Protein 4D40 (pdb70)

Structure (mmCIF, N/CA/C/O backbone):
data_4D40
#
_entry.id   4D40
#
_cell.length_a   48.910
_cell.length_b   96.460
_cell.length_c   110.330
_cell.angle_alpha   90.00
_cell.angle_beta   90.00
_cell.angle_gamma   90.00
#
_symmetry.space_group_name_H-M   'I 2 2 2'
#
loop_
_entity.id
_entity.type
_entity.pdbx_description
1 polymer 'PILD PROCESSED PROTEIN'
2 non-polymer 'SULFATE ION'
3 non-polymer 'SODIUM ION'
4 water water
#
loop_
_atom_site.group_PDB
_atom_site.id
_atom_site.type_symbol
_atom_site.label_atom_id
_atom_site.label_alt_id
_atom_site.label_comp_id
_atom_site.label_asym_id
_atom_site.label_entity_id
_atom_site.label_seq_id
_atom_site.pdbx_PDB_ins_code
_atom_site.Cartn_x
_atom_site.Cartn_y
_atom_site.Cartn_z
_atom_site.occupancy
_atom_site.B_iso_or_equiv
_atom_site.auth_seq_id
_atom_site.auth_comp_id
_atom_site.auth_asym_id
_atom_site.auth_atom_id
_atom_site.pdbx_PDB_model_num
ATOM 1 N N . GLY A 1 1 ? 1.447 -4.763 116.118 1.00 49.02 1 GLY A N 1
ATOM 2 C CA . GLY A 1 1 ? 2.541 -5.413 115.341 1.00 49.15 1 GLY A CA 1
ATOM 3 C C . GLY A 1 1 ? 3.882 -4.934 115.854 1.00 42.80 1 GLY A C 1
ATOM 4 O O . GLY A 1 1 ? 3.945 -4.253 116.878 1.00 38.97 1 GLY A O 1
ATOM 10 N N . LYS A 1 2 ? 4.956 -5.276 115.151 1.00 38.38 2 LYS A N 1
ATOM 11 C CA . LYS A 1 2 ? 6.291 -4.958 115.644 1.00 36.73 2 LYS A CA 1
ATOM 12 C C . LYS A 1 2 ? 6.526 -3.449 115.732 1.00 32.61 2 LYS A C 1
ATOM 13 O O . LYS A 1 2 ? 7.232 -2.986 116.624 1.00 28.29 2 LYS A O 1
ATOM 32 N N . GLN A 1 3 ? 5.921 -2.681 114.833 1.00 34.15 3 GLN A N 1
ATOM 33 C CA . GLN A 1 3 ? 6.059 -1.223 114.891 1.00 32.86 3 GLN A CA 1
ATOM 34 C C . GLN A 1 3 ? 5.398 -0.667 116.158 1.00 30.97 3 GLN A C 1
ATOM 35 O O . GLN A 1 3 ? 5.967 0.183 116.861 1.00 27.53 3 GLN A O 1
ATOM 49 N N . GLY A 1 4 ? 4.199 -1.154 116.457 1.00 31.16 4 GLY A N 1
ATOM 50 C CA . GLY A 1 4 ? 3.498 -0.745 117.661 1.00 38.47 4 GLY A CA 1
ATOM 51 C C . GLY A 1 4 ? 4.287 -1.060 118.919 1.00 33.69 4 GLY A C 1
ATOM 52 O O . GLY A 1 4 ? 4.323 -0.268 119.865 1.00 28.75 4 GLY A O 1
ATOM 56 N N . ARG A 1 5 ? 4.933 -2.222 118.930 1.00 25.93 5 ARG A N 1
ATOM 57 C CA . ARG A 1 5 ? 5.706 -2.641 120.088 1.00 26.74 5 ARG A CA 1
ATOM 58 C C . ARG A 1 5 ? 6.981 -1.813 120.253 1.00 23.76 5 ARG A C 1
ATOM 59 O O . ARG A 1 5 ? 7.437 -1.594 121.374 1.00 24.88 5 ARG A O 1
ATOM 80 N N . ARG A 1 6 ? 7.553 -1.365 119.138 1.00 24.61 6 ARG A N 1
ATOM 81 C CA . ARG A 1 6 ? 8.684 -0.442 119.178 1.00 22.00 6 ARG A CA 1
ATOM 82 C C . ARG A 1 6 ? 8.248 0.856 119.848 1.00 26.85 6 ARG A C 1
ATOM 83 O O . ARG A 1 6 ? 8.955 1.405 120.693 1.00 23.98 6 ARG A O 1
ATOM 104 N N . PHE A 1 7 ? 7.069 1.340 119.476 1.00 28.54 7 PHE A N 1
ATOM 105 C CA . PHE A 1 7 ? 6.587 2.607 120.009 1.00 26.82 7 PHE A CA 1
ATOM 106 C C . PHE A 1 7 ? 6.199 2.450 121.481 1.00 27.16 7 PHE A C 1
ATOM 107 O O . PHE A 1 7 ? 6.396 3.373 122.279 1.00 27.87 7 PHE A O 1
ATOM 124 N N . ASP A 1 8 ? 5.664 1.284 121.841 1.00 27.49 8 ASP A N 1
ATOM 125 C CA . ASP A 1 8 ? 5.404 0.958 123.245 1.00 27.72 8 ASP A CA 1
ATOM 126 C C . ASP A 1 8 ? 6.684 1.038 124.069 1.00 25.61 8 ASP A C 1
ATOM 127 O O . ASP A 1 8 ? 6.697 1.578 125.174 1.00 26.76 8 ASP A O 1
ATOM 136 N N . ALA A 1 9 ? 7.758 0.471 123.533 1.00 23.69 9 ALA A N 1
ATOM 137 C CA . ALA A 1 9 ? 9.050 0.500 124.209 1.00 21.39 9 ALA A CA 1
ATOM 138 C C . ALA A 1 9 ? 9.550 1.931 124.358 1.00 22.70 9 ALA A C 1
ATOM 139 O O . ALA A 1 9 ? 10.076 2.311 125.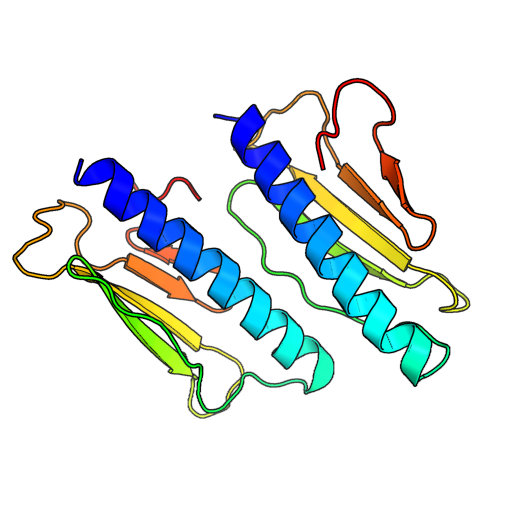407 1.00 20.87 9 ALA A O 1
ATOM 146 N N . GLN A 1 10 ? 9.373 2.725 123.308 1.00 20.94 10 GLN A N 1
ATOM 147 C CA . GLN A 1 10 ? 9.761 4.129 123.343 1.00 21.98 10 GLN A CA 1
ATOM 148 C C . GLN A 1 10 ? 9.008 4.866 124.442 1.00 24.78 10 GLN A C 1
ATOM 149 O O . GLN A 1 10 ? 9.597 5.644 125.192 1.00 24.65 10 GLN A O 1
ATOM 163 N N . GLN A 1 11 ? 7.710 4.608 124.543 1.00 23.69 11 GLN A N 1
ATOM 164 C CA . GLN A 1 11 ? 6.886 5.268 125.548 1.00 25.15 11 GLN A CA 1
ATOM 165 C C . GLN A 1 11 ? 7.365 4.926 126.948 1.00 25.06 11 GLN A C 1
ATOM 166 O O . GLN A 1 11 ? 7.317 5.760 127.845 1.00 25.26 11 GLN A O 1
ATOM 180 N N . TYR A 1 12 ? 7.854 3.702 127.122 1.00 23.60 12 TYR A N 1
ATOM 181 C CA . TYR A 1 12 ? 8.298 3.246 128.431 1.00 22.82 12 TYR A CA 1
ATOM 182 C C . TYR A 1 12 ? 9.644 3.856 128.778 1.00 20.09 12 TYR A C 1
ATOM 183 O O . TYR A 1 12 ? 9.899 4.168 129.940 1.00 23.57 12 TYR A O 1
ATOM 201 N N . LEU A 1 13 ? 10.506 4.013 127.777 1.00 20.57 13 LEU A N 1
ATOM 202 C CA . LEU A 1 13 ? 11.781 4.701 127.983 1.00 18.46 13 LEU A CA 1
ATOM 203 C C . LEU A 1 13 ? 11.513 6.131 128.424 1.00 20.26 13 LEU A C 1
ATOM 204 O O . LEU A 1 13 ? 12.217 6.659 129.285 1.00 20.66 13 LEU A O 1
ATOM 220 N N . VAL A 1 14 ? 10.484 6.743 127.844 1.00 19.54 14 VAL A N 1
ATOM 221 C CA . VAL A 1 14 ? 10.172 8.141 128.140 1.00 19.47 14 VAL A CA 1
ATOM 222 C C . VAL A 1 14 ? 9.670 8.297 129.573 1.00 25.02 14 VAL A C 1
ATOM 223 O O . VAL A 1 14 ? 10.160 9.155 130.304 1.00 21.54 14 VAL A O 1
ATOM 236 N N . THR A 1 15 ? 8.719 7.471 129.998 1.00 24.14 15 THR A N 1
ATOM 237 C CA . THR A 1 15 ? 8.207 7.615 131.359 1.00 23.91 15 THR A CA 1
ATOM 238 C C . THR A 1 15 ? 9.315 7.246 132.351 1.00 23.49 15 THR A C 1
ATOM 239 O O . THR A 1 15 ? 9.374 7.784 133.458 1.00 22.41 15 THR A O 1
ATOM 250 N N . SER A 1 16 ? 10.218 6.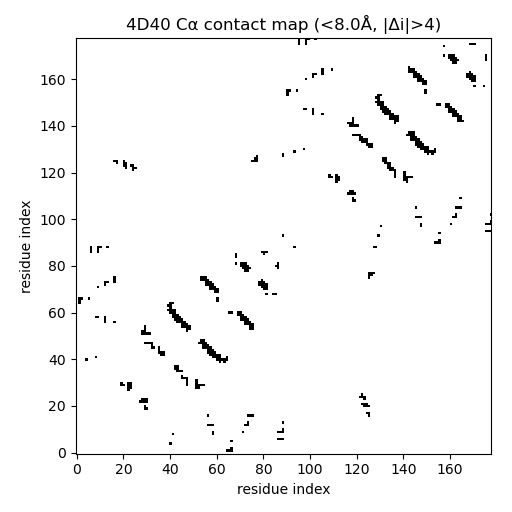362 131.939 1.00 20.30 16 SER A N 1
ATOM 251 C CA . SER A 1 16 ? 11.368 6.029 132.775 1.00 17.53 16 SER A CA 1
ATOM 252 C C . SER A 1 16 ? 12.308 7.220 132.926 1.00 18.14 16 SER A C 1
ATOM 253 O O . SER A 1 16 ? 12.795 7.490 134.025 1.00 18.07 16 SER A O 1
ATOM 261 N N . ALA A 1 17 ? 12.548 7.933 131.831 1.00 19.14 17 ALA A N 1
ATOM 262 C CA . ALA A 1 17 ? 13.405 9.116 131.868 1.00 16.22 17 ALA A CA 1
ATOM 263 C C . ALA A 1 17 ? 12.775 10.200 132.737 1.00 19.30 17 ALA A C 1
ATOM 264 O O . ALA A 1 17 ? 13.482 10.959 133.409 1.00 18.13 17 ALA A O 1
ATOM 271 N N . GLN A 1 18 ? 11.448 10.274 132.714 1.00 19.85 18 GLN A N 1
ATOM 272 C CA . GLN A 1 18 ? 10.728 11.287 133.489 1.00 19.20 18 GLN A CA 1
ATOM 273 C C . GLN A 1 18 ? 10.861 11.012 134.986 1.00 22.08 18 GLN A C 1
ATOM 274 O O . GLN A 1 18 ? 10.990 11.931 135.801 1.00 22.00 18 GLN A O 1
ATOM 288 N N . ALA A 1 19 ? 10.849 9.738 135.348 1.00 20.12 19 ALA A N 1
ATOM 289 C CA . ALA A 1 19 ? 11.045 9.358 136.738 1.00 21.65 19 ALA A CA 1
ATOM 290 C C . ALA A 1 19 ? 12.476 9.674 137.185 1.00 18.94 19 ALA A C 1
ATOM 291 O O . ALA A 1 19 ? 12.697 10.112 138.316 1.00 22.44 19 ALA A O 1
ATOM 298 N N . LEU A 1 20 ? 13.440 9.452 136.298 1.00 19.28 20 LEU A N 1
ATOM 299 C CA . LEU A 1 20 ? 14.834 9.752 136.604 1.00 19.74 20 LEU A CA 1
ATOM 300 C C . LEU A 1 20 ? 15.034 11.246 136.854 1.00 20.86 20 LEU A C 1
ATOM 301 O O . LEU A 1 20 ? 15.814 11.614 137.727 1.00 22.80 20 LEU A O 1
ATOM 317 N N . GLU A 1 21 ? 14.325 12.099 136.114 1.00 19.36 21 GLU A N 1
ATOM 318 C CA . GLU A 1 21 ? 14.445 13.548 136.316 1.00 19.37 21 GLU A CA 1
ATOM 319 C C . GLU A 1 21 ? 13.856 13.982 137.658 1.00 22.32 21 GLU A C 1
ATOM 320 O O . GLU A 1 21 ? 14.305 14.961 138.246 1.00 24.09 21 GLU A O 1
ATOM 332 N N . ARG A 1 22 ? 12.843 13.265 138.140 1.00 23.04 22 ARG A N 1
ATOM 333 C CA . ARG A 1 22 ? 12.264 13.585 139.437 1.00 25.25 22 ARG A CA 1
ATOM 334 C C . ARG A 1 22 ? 13.269 13.259 140.532 1.00 22.05 22 ARG A C 1
ATOM 335 O O . ARG A 1 22 ? 13.413 14.004 141.502 1.00 28.96 22 ARG A O 1
ATOM 356 N N . HIS A 1 23 ? 13.980 12.150 140.361 1.00 22.33 23 HIS A N 1
ATOM 357 C CA . HIS A 1 23 ? 15.033 11.792 141.299 1.00 22.26 23 HIS A CA 1
ATOM 358 C C . HIS A 1 23 ? 16.149 12.827 141.247 1.00 22.06 23 HIS A C 1
ATOM 359 O O . HIS A 1 23 ? 16.631 13.282 142.282 1.00 25.03 23 HIS A O 1
ATOM 373 N N . TYR A 1 24 ? 16.537 13.199 140.029 1.00 22.96 24 TYR A N 1
ATOM 374 C CA . TYR A 1 24 ? 17.592 14.183 139.817 1.00 21.79 24 TYR A CA 1
ATOM 375 C C . TYR A 1 24 ? 17.228 15.515 140.467 1.00 23.78 24 TYR A C 1
ATOM 376 O O . TYR A 1 24 ? 18.081 16.184 141.061 1.00 24.45 24 TYR A O 1
ATOM 394 N N . SER A 1 25 ? 15.959 15.897 140.372 1.00 23.66 25 SER A N 1
ATOM 395 C CA . SER A 1 25 ? 15.523 17.189 140.888 1.00 24.75 25 SER A CA 1
ATOM 396 C C . SER A 1 25 ? 15.605 17.257 142.413 1.00 27.11 25 SER A C 1
ATOM 397 O O . SER A 1 25 ? 15.874 18.318 142.974 1.00 29.01 25 SER A O 1
ATOM 405 N N . ARG A 1 26 ? 15.373 16.130 143.081 1.00 31.96 26 ARG A N 1
ATOM 406 C CA . ARG A 1 26 ? 15.441 16.083 144.541 1.00 39.95 26 ARG A CA 1
ATOM 407 C C . ARG A 1 26 ? 16.879 15.967 145.046 1.00 31.82 26 ARG A C 1
ATOM 408 O O . ARG A 1 26 ? 17.225 16.525 146.088 1.00 38.95 26 ARG A O 1
ATOM 429 N N . ASN A 1 27 ? 17.712 15.249 144.299 1.00 27.72 27 ASN A N 1
ATOM 430 C CA . ASN A 1 27 ? 19.016 14.816 144.802 1.00 33.75 27 ASN A CA 1
ATOM 431 C C . ASN A 1 27 ? 20.216 15.479 144.135 1.00 29.66 27 ASN A C 1
ATOM 432 O O . ASN A 1 27 ? 21.307 15.501 144.705 1.00 31.36 27 ASN A O 1
ATOM 443 N N . GLY A 1 28 ? 20.021 16.005 142.931 1.00 25.63 28 GLY A N 1
ATOM 444 C CA . GLY A 1 28 ? 21.096 16.656 142.201 1.00 23.72 28 GLY A CA 1
ATOM 445 C C . GLY A 1 28 ? 21.947 15.695 141.400 1.00 30.01 28 GLY A C 1
ATOM 446 O O . GLY A 1 28 ? 22.920 16.108 140.767 1.00 24.24 28 GLY A O 1
ATOM 450 N N . LEU A 1 29 ? 21.559 14.421 141.431 1.00 23.01 29 LEU A N 1
ATOM 451 C CA . LEU A 1 29 ? 22.275 13.334 140.768 1.00 21.02 29 LEU A CA 1
ATOM 452 C C . LEU A 1 29 ? 21.278 12.281 140.304 1.00 26.69 29 LEU A C 1
ATOM 453 O O . LEU A 1 29 ? 20.181 12.188 140.843 1.00 26.35 29 LEU A O 1
ATOM 469 N N . TYR A 1 30 ? 21.656 11.480 139.316 1.00 23.45 30 TYR A N 1
ATOM 470 C CA . TYR A 1 30 ? 20.830 10.336 138.934 1.00 20.31 30 TYR A CA 1
ATOM 471 C C . TYR A 1 30 ? 21.102 9.178 139.887 1.00 23.06 30 TYR A C 1
ATOM 472 O O . TYR A 1 30 ? 22.159 9.126 140.511 1.00 23.83 30 TYR A O 1
ATOM 490 N N . PRO A 1 31 ? 20.140 8.246 140.013 1.00 20.39 31 PRO A N 1
ATOM 491 C CA . PRO A 1 31 ? 20.279 7.128 140.953 1.00 22.65 31 PRO A CA 1
ATOM 492 C C . PRO A 1 31 ? 21.229 6.036 140.483 1.00 20.13 31 PRO A C 1
ATOM 493 O O . PRO A 1 31 ? 21.502 5.921 139.291 1.00 25.92 31 PRO A O 1
ATOM 504 N N . ALA A 1 32 ? 21.697 5.230 141.428 1.00 22.48 32 ALA A N 1
ATOM 505 C CA . ALA A 1 32 ? 22.607 4.134 141.126 1.00 24.49 32 ALA A CA 1
ATOM 506 C C . ALA A 1 32 ? 21.931 3.064 140.274 1.00 29.70 32 ALA A C 1
ATOM 507 O O . ALA A 1 32 ? 22.596 2.367 139.505 1.00 28.72 32 ALA A O 1
ATOM 514 N N . SER A 1 33 ? 20.615 2.927 140.426 1.00 23.88 33 SER A N 1
ATOM 515 C CA . SER A 1 33 ? 19.850 1.913 139.699 1.00 24.28 33 SER A CA 1
ATOM 516 C C . SER A 1 33 ? 18.400 2.325 139.491 1.00 27.13 33 SER A C 1
ATOM 517 O O . SER A 1 33 ? 17.910 3.245 140.136 1.00 27.68 33 SER A O 1
ATOM 525 N N . GLN A 1 34 ? 17.721 1.624 138.588 1.00 21.68 34 GLN A N 1
ATOM 526 C CA . GLN A 1 34 ? 16.303 1.843 138.333 1.00 20.83 34 GLN A CA 1
ATOM 527 C C . GLN A 1 34 ? 15.692 0.500 137.969 1.00 28.10 34 GLN A C 1
ATOM 528 O O . GLN A 1 34 ? 16.229 -0.214 137.122 1.00 29.05 34 GLN A O 1
ATOM 542 N N . SER A 1 35 ? 14.588 0.150 138.621 1.00 29.37 35 SER A N 1
ATOM 543 C CA A SER A 1 35 ? 13.890 -1.092 138.323 0.52 30.34 35 SER A CA 1
ATOM 544 C CA B SER A 1 35 ? 13.888 -1.092 138.321 0.48 30.42 35 SER A CA 1
ATOM 545 C C . SER A 1 35 ? 13.073 -0.935 137.047 1.00 32.86 35 SER A C 1
ATOM 546 O O . SER A 1 35 ? 12.246 -0.027 136.933 1.00 33.96 35 SER A O 1
ATOM 561 N N . LEU A 1 36 ? 13.315 -1.819 136.086 1.00 24.77 36 LEU A N 1
ATOM 562 C CA . LEU A 1 36 ? 12.635 -1.763 134.802 1.00 21.48 36 LEU A CA 1
ATOM 563 C C . LEU A 1 36 ? 12.032 -3.119 134.500 1.00 25.85 36 LEU A C 1
ATOM 564 O O . LEU A 1 36 ? 12.590 -4.147 134.876 1.00 29.07 36 LEU A O 1
ATOM 580 N N . ALA A 1 37 ? 10.887 -3.109 133.827 1.00 28.24 37 ALA A N 1
ATOM 581 C CA . ALA A 1 37 ? 10.163 -4.340 133.514 1.00 32.11 37 ALA A CA 1
ATOM 582 C C . ALA A 1 37 ? 10.392 -4.758 132.073 1.00 30.85 37 ALA A C 1
ATOM 583 O O . ALA A 1 37 ? 10.060 -4.018 131.153 1.00 39.13 37 ALA A O 1
ATOM 590 N N . ASN A 1 38 ? 10.947 -5.951 131.878 1.00 32.81 38 ASN A N 1
ATOM 591 C CA . ASN A 1 38 ? 11.115 -6.498 130.536 1.00 28.35 38 ASN A CA 1
ATOM 592 C C . ASN A 1 38 ? 9.834 -7.120 129.994 1.00 34.14 38 ASN A C 1
ATOM 593 O O . ASN A 1 38 ? 8.909 -7.437 130.745 1.00 35.46 38 ASN A O 1
ATOM 604 N N . SER A 1 39 ? 9.800 -7.279 128.676 1.00 25.72 39 SER A N 1
ATOM 605 C CA . SER A 1 39 ? 8.697 -7.926 127.978 1.00 23.51 39 SER A CA 1
ATOM 606 C C . SER A 1 39 ? 9.264 -9.039 127.119 1.00 24.83 39 SER A C 1
ATOM 607 O O . SER A 1 39 ? 10.473 -9.176 127.008 1.00 25.97 39 SER A O 1
ATOM 615 N N . PRO A 1 40 ? 8.395 -9.829 126.488 1.00 26.42 40 PRO A N 1
ATOM 616 C CA . PRO A 1 40 ? 8.905 -10.838 125.555 1.00 29.30 40 PRO A CA 1
ATOM 617 C C . PRO A 1 40 ? 9.627 -10.235 124.348 1.00 29.39 40 PRO A C 1
ATOM 618 O O . PRO A 1 40 ? 10.317 -10.967 123.632 1.00 28.89 40 PRO A O 1
ATOM 629 N N . TYR A 1 41 ? 9.481 -8.926 124.151 1.00 27.50 41 TYR A N 1
ATOM 630 C CA . TYR A 1 41 ? 9.951 -8.260 122.939 1.00 31.59 41 TYR A CA 1
ATOM 631 C C . TYR A 1 41 ? 11.138 -7.328 123.151 1.00 22.93 41 TYR A C 1
ATOM 632 O O . TYR A 1 41 ? 11.924 -7.118 122.223 1.00 23.52 41 TYR A O 1
ATOM 650 N N . TYR A 1 42 ? 11.270 -6.780 124.354 1.00 23.15 42 TYR A N 1
ATOM 651 C CA . TYR A 1 42 ? 12.382 -5.891 124.670 1.00 21.35 42 TYR A CA 1
ATOM 652 C C . TYR A 1 42 ? 12.934 -6.135 126.063 1.00 21.50 42 TYR A C 1
ATOM 653 O O . TYR A 1 42 ? 12.191 -6.435 127.002 1.00 22.52 42 TYR A O 1
ATOM 671 N N . SER A 1 43 ? 14.248 -5.981 126.176 1.00 20.83 43 SER A N 1
ATOM 672 C CA . SER A 1 43 ? 14.940 -5.993 127.452 1.00 20.93 43 SER A CA 1
ATOM 673 C C . SER A 1 43 ? 15.413 -4.581 127.730 1.00 19.15 43 SER A C 1
ATOM 674 O O . SER A 1 43 ? 16.108 -3.991 126.907 1.00 22.71 43 SER A O 1
ATOM 682 N N . PHE A 1 44 ? 15.022 -4.041 128.881 1.00 22.15 44 PHE A N 1
ATOM 683 C CA . PHE A 1 44 ? 15.333 -2.650 129.218 1.00 17.57 44 PHE A CA 1
ATOM 684 C C . PHE A 1 44 ? 16.470 -2.552 130.229 1.00 21.19 44 PHE A C 1
ATOM 685 O O . PHE A 1 44 ? 16.566 -3.370 131.148 1.00 24.05 44 PHE A O 1
ATOM 702 N N . SER A 1 45 ? 17.329 -1.550 130.056 1.00 21.05 45 SER A N 1
ATOM 703 C CA . SER A 1 45 ? 18.436 -1.334 130.972 1.00 20.48 45 SER A CA 1
ATOM 704 C C . SER A 1 45 ? 18.627 0.148 131.261 1.00 22.45 45 SER A C 1
ATOM 705 O O . SER A 1 45 ? 18.308 0.996 130.432 1.00 19.15 45 SER A O 1
ATOM 713 N N . TYR A 1 46 ? 19.132 0.425 132.458 1.00 19.55 46 TYR A N 1
ATOM 714 C CA . TYR A 1 46 ? 19.502 1.765 132.897 1.00 18.77 46 TYR A CA 1
ATOM 715 C C . TYR A 1 46 ? 20.969 1.756 133.289 1.00 21.04 46 TYR A C 1
ATOM 716 O O . TYR A 1 46 ? 21.377 0.957 134.140 1.00 21.54 46 TYR A O 1
ATOM 734 N N . THR A 1 47 ? 21.752 2.630 132.662 1.00 18.72 47 THR A N 1
ATOM 735 C CA . THR A 1 47 ? 23.186 2.748 132.933 1.00 19.28 47 THR A CA 1
ATOM 736 C C . THR A 1 47 ? 23.540 4.189 133.270 1.00 24.29 47 THR A C 1
ATOM 737 O O . THR A 1 47 ? 23.651 5.026 132.372 1.00 20.36 47 THR A O 1
ATOM 748 N N . PRO A 1 48 ? 23.713 4.485 134.566 1.00 20.85 48 PRO A N 1
ATOM 749 C CA . PRO A 1 48 ? 24.182 5.824 134.921 1.00 20.14 48 PRO A CA 1
ATOM 750 C C . PRO A 1 48 ? 25.650 5.995 134.589 1.00 23.63 48 PRO A C 1
ATOM 751 O O . PRO A 1 48 ? 26.386 5.014 134.480 1.00 25.55 48 PRO A O 1
ATOM 762 N N . THR A 1 49 ? 26.077 7.236 134.420 1.00 23.19 49 THR A N 1
ATOM 763 C CA . THR A 1 49 ? 27.491 7.510 134.295 1.00 24.27 49 THR A CA 1
ATOM 764 C C . THR A 1 49 ? 28.139 7.354 135.660 1.00 25.47 49 THR A C 1
ATOM 765 O O . THR A 1 49 ? 27.460 7.376 136.685 1.00 25.01 49 THR A O 1
ATOM 776 N N . ALA A 1 50 ? 29.456 7.188 135.668 1.00 28.34 50 ALA A N 1
ATOM 777 C CA . ALA A 1 50 ? 30.187 7.025 136.911 1.00 31.86 50 ALA A CA 1
ATOM 778 C C . ALA A 1 50 ? 29.965 8.208 137.860 1.00 40.57 50 ALA A C 1
ATOM 779 O O . ALA A 1 50 ? 29.863 8.014 139.074 1.00 36.46 50 ALA A O 1
ATOM 786 N N . ASP A 1 51 ? 29.867 9.422 137.319 1.00 34.53 51 ASP A N 1
ATOM 787 C CA . ASP A 1 51 ? 29.680 10.597 138.170 1.00 32.82 51 ASP A CA 1
ATOM 788 C C . ASP A 1 51 ? 28.200 10.917 138.414 1.00 29.35 51 ASP A C 1
ATOM 789 O O . ASP A 1 51 ? 27.882 11.889 139.110 1.00 29.41 51 ASP A O 1
ATOM 798 N N . LYS A 1 52 ? 27.316 10.093 137.848 1.00 26.64 52 LYS A N 1
ATOM 799 C CA . LYS A 1 52 ? 25.875 10.161 138.097 1.00 26.05 52 LYS A CA 1
ATOM 800 C C . LYS A 1 52 ? 25.228 11.448 137.569 1.00 25.55 52 LYS A C 1
ATOM 801 O O . LYS A 1 52 ? 24.098 11.768 137.939 1.00 25.73 52 LYS A O 1
ATOM 820 N N . PHE A 1 53 ? 25.928 12.174 136.698 1.00 24.70 53 PHE A N 1
ATOM 821 C CA . PHE A 1 53 ? 25.346 13.352 136.050 1.00 24.81 53 PHE A CA 1
ATOM 822 C C . PHE A 1 53 ? 24.723 13.038 134.687 1.00 23.38 53 PHE A C 1
ATOM 823 O O . PHE A 1 53 ? 24.094 13.911 134.075 1.00 23.79 53 PHE A O 1
ATOM 840 N N . GLY A 1 54 ? 24.891 11.802 134.222 1.00 23.67 54 GLY A N 1
ATOM 841 C CA . GLY A 1 54 ? 24.284 11.348 132.982 1.00 23.17 54 GLY A CA 1
ATOM 842 C C . GLY A 1 54 ? 23.731 9.941 133.099 1.00 22.41 54 GLY A C 1
ATOM 843 O O . GLY A 1 54 ? 23.933 9.277 134.115 1.00 23.63 54 GLY A O 1
ATOM 847 N N . PHE A 1 55 ? 23.028 9.488 132.064 1.00 20.07 55 PHE A N 1
ATOM 848 C CA . PHE A 1 55 ? 22.589 8.097 131.985 1.00 19.38 55 PHE A CA 1
ATOM 849 C C . PHE A 1 55 ? 22.259 7.689 130.560 1.00 24.33 55 PHE A C 1
ATOM 850 O O . PHE A 1 55 ? 22.102 8.528 129.675 1.00 20.03 55 PHE A O 1
ATOM 867 N N . SER A 1 56 ? 22.128 6.382 130.366 1.00 19.45 56 SER A N 1
ATOM 868 C CA . SER A 1 56 ? 21.599 5.826 129.134 1.00 20.97 56 SER A CA 1
ATOM 869 C C . SER A 1 56 ? 20.535 4.796 129.466 1.00 20.79 56 SER A C 1
ATOM 870 O O . SER A 1 56 ? 20.794 3.849 130.213 1.00 21.57 56 SER A O 1
ATOM 878 N N . LEU A 1 57 ? 19.344 5.000 128.913 1.00 16.45 57 LEU A N 1
ATOM 879 C CA . LEU A 1 57 ? 18.276 4.005 128.959 1.00 17.67 57 LEU A CA 1
ATOM 880 C C . LEU A 1 57 ? 18.260 3.287 127.625 1.00 18.92 57 LEU A C 1
ATOM 881 O O . LEU A 1 57 ? 18.313 3.939 126.579 1.00 18.74 57 LEU A O 1
ATOM 897 N N . LYS A 1 58 ? 18.195 1.955 127.638 1.00 18.07 58 LYS A N 1
ATOM 898 C CA . LYS A 1 58 ? 18.135 1.219 126.384 1.00 16.36 58 LYS A CA 1
ATOM 899 C C . LYS A 1 58 ? 17.014 0.206 126.379 1.00 21.33 58 LYS A C 1
ATOM 900 O O . LYS A 1 58 ? 16.648 -0.347 127.417 1.00 21.59 58 LYS A O 1
ATOM 919 N N . ALA A 1 59 ? 16.493 -0.023 125.180 1.00 21.44 59 ALA A N 1
ATOM 920 C CA . ALA A 1 59 ? 15.539 -1.089 124.915 1.00 18.19 59 ALA A CA 1
ATOM 921 C C . ALA A 1 59 ? 16.107 -1.967 123.815 1.00 16.96 59 ALA A C 1
ATOM 922 O O . ALA A 1 59 ? 16.197 -1.548 122.660 1.00 20.45 59 ALA A O 1
ATOM 929 N N . VAL A 1 60 ? 16.501 -3.181 124.186 1.00 18.98 60 VAL A N 1
ATOM 930 C CA . VAL A 1 60 ? 17.132 -4.112 123.257 1.00 19.31 60 VAL A CA 1
ATOM 931 C C . VAL A 1 60 ? 16.120 -5.139 122.795 1.00 20.02 60 VAL A C 1
ATOM 932 O O . VAL A 1 60 ? 15.626 -5.913 123.611 1.00 23.73 60 VAL A O 1
ATOM 945 N N . PRO A 1 61 ? 15.818 -5.164 121.489 1.00 21.43 61 PRO A N 1
ATOM 946 C CA . PRO A 1 61 ? 14.844 -6.162 121.032 1.00 22.05 61 PRO A CA 1
ATOM 947 C C . PRO A 1 61 ? 15.330 -7.594 121.213 1.00 23.63 61 PRO A C 1
ATOM 948 O O . PRO A 1 61 ? 16.520 -7.869 121.089 1.00 29.16 61 PRO A O 1
ATOM 959 N N . THR A 1 62 ? 14.398 -8.486 121.531 1.00 24.83 62 THR A N 1
ATOM 960 C CA . THR A 1 62 ? 14.664 -9.916 121.553 1.00 27.12 62 THR A CA 1
ATOM 961 C C . THR A 1 62 ? 14.578 -10.447 120.129 1.00 30.50 62 THR A C 1
ATOM 962 O O . THR A 1 62 ? 14.186 -9.727 119.215 1.00 30.97 62 THR A O 1
ATOM 973 N N . ASN A 1 63 ? 14.933 -11.713 119.939 1.00 42.61 63 ASN A N 1
ATOM 974 C CA . ASN A 1 63 ? 14.798 -12.343 118.628 1.00 51.73 63 ASN A CA 1
ATOM 975 C C . ASN A 1 63 ? 13.340 -12.363 118.159 1.00 43.84 63 ASN A C 1
ATOM 976 O O . ASN A 1 63 ? 13.063 -12.432 116.962 1.00 50.52 63 ASN A O 1
ATOM 987 N N . ARG A 1 64 ? 12.415 -12.284 119.113 1.00 41.92 64 ARG A N 1
ATOM 988 C CA . ARG A 1 64 ? 10.983 -12.295 118.825 1.00 44.64 64 ARG A CA 1
ATOM 989 C C . ARG A 1 64 ? 10.472 -10.963 118.269 1.00 36.83 64 ARG A C 1
ATOM 990 O O . ARG A 1 64 ? 9.311 -10.854 117.880 1.00 40.30 64 ARG A O 1
ATOM 1011 N N . GLN A 1 65 ? 11.343 -9.958 118.232 1.00 29.54 65 GLN A N 1
ATOM 1012 C CA . GLN A 1 65 ? 10.963 -8.614 117.815 1.00 32.88 65 GLN A CA 1
ATOM 1013 C C . GLN A 1 65 ? 11.841 -8.173 116.649 1.00 29.47 65 GLN A C 1
ATOM 1014 O O . GLN A 1 65 ? 12.870 -7.535 116.844 1.00 29.73 65 GLN A O 1
ATOM 1028 N N . SER A 1 66 ? 11.425 -8.520 115.436 1.00 30.34 66 SER A N 1
ATOM 1029 C CA . SER A 1 66 ? 12.267 -8.345 114.256 1.00 35.42 66 SER A CA 1
ATOM 1030 C C . SER A 1 66 ? 12.054 -6.969 113.660 1.00 29.43 66 SER A C 1
ATOM 1031 O O . SER A 1 66 ? 11.526 -6.830 112.554 1.00 32.58 66 SER A O 1
ATOM 1039 N N . ASP A 1 67 ? 12.486 -5.956 114.401 1.00 30.84 67 ASP A N 1
ATOM 1040 C CA . ASP A 1 67 ? 12.243 -4.574 114.033 1.00 30.07 67 ASP A CA 1
ATOM 1041 C C . ASP A 1 67 ? 13.515 -3.898 113.515 1.00 31.08 67 ASP A C 1
ATOM 1042 O O . ASP A 1 67 ? 14.578 -4.047 114.109 1.00 29.83 67 ASP A O 1
ATOM 1051 N N . PRO A 1 68 ? 13.411 -3.146 112.404 1.00 29.32 68 PRO A N 1
ATOM 1052 C CA . PRO A 1 68 ? 14.612 -2.592 111.762 1.00 28.72 68 PRO A CA 1
ATOM 1053 C C . PRO A 1 68 ? 15.302 -1.450 112.521 1.00 29.15 68 PRO A C 1
ATOM 1054 O O . PRO A 1 68 ? 16.388 -1.036 112.110 1.00 32.84 68 PRO A O 1
ATOM 1065 N N . CYS A 1 69 ? 14.707 -0.956 113.602 1.00 25.52 69 CYS A N 1
ATOM 1066 C CA . CYS A 1 69 ? 15.352 0.091 114.390 1.00 24.42 69 CYS A CA 1
ATOM 1067 C C . CYS A 1 69 ? 16.284 -0.490 115.445 1.00 26.82 69 CYS A C 1
ATOM 1068 O O . CYS A 1 69 ? 17.050 0.235 116.075 1.00 25.87 69 CYS A O 1
ATOM 1075 N N . GLY A 1 70 ? 16.228 -1.802 115.629 1.00 25.68 70 GLY A N 1
ATOM 1076 C CA . GLY A 1 70 ? 17.122 -2.471 116.553 1.00 26.21 70 GLY A CA 1
ATOM 1077 C C . GLY A 1 70 ? 17.034 -1.921 117.959 1.00 23.63 70 GLY A C 1
ATOM 1078 O O . GLY A 1 70 ? 15.947 -1.661 118.480 1.00 24.78 70 GLY A O 1
ATOM 1082 N N . THR A 1 71 ? 18.191 -1.724 118.575 1.00 25.41 71 THR A N 1
ATOM 1083 C CA . THR A 1 71 ? 18.239 -1.208 119.934 1.00 22.74 71 THR A CA 1
ATOM 1084 C C . THR A 1 71 ? 17.920 0.275 119.970 1.00 24.93 71 THR A C 1
ATOM 1085 O O . THR A 1 71 ? 18.484 1.066 119.208 1.00 26.54 71 THR A O 1
ATOM 1096 N N . LEU A 1 72 ? 17.017 0.635 120.875 1.00 23.33 72 LEU A N 1
ATOM 1097 C CA . LEU A 1 72 ? 16.601 2.015 121.067 1.00 21.44 72 LEU A CA 1
ATOM 1098 C C . LEU A 1 72 ? 17.265 2.555 122.315 1.00 22.31 72 LEU A C 1
ATOM 1099 O O . LEU A 1 72 ? 17.362 1.851 123.311 1.00 22.28 72 LEU A O 1
ATOM 1115 N N . SER A 1 73 ? 17.726 3.797 122.279 1.00 20.78 73 SER A N 1
ATOM 1116 C CA . SER A 1 73 ? 18.248 4.392 123.498 1.00 19.60 73 SER A CA 1
ATOM 1117 C C . SER A 1 73 ? 17.817 5.836 123.647 1.00 22.62 73 SER A C 1
ATOM 1118 O O . SER A 1 73 ? 17.464 6.506 122.676 1.00 21.79 73 SER A O 1
ATOM 1126 N N . LEU A 1 74 ? 17.867 6.280 124.896 1.00 19.75 74 LEU A N 1
ATOM 1127 C CA . LEU A 1 74 ? 17.461 7.617 125.308 1.00 19.69 74 LEU A CA 1
ATOM 1128 C C . LEU A 1 74 ? 18.371 8.037 126.457 1.00 21.28 74 LEU A C 1
ATOM 1129 O O . LEU A 1 74 ? 18.479 7.308 127.440 1.00 19.04 74 LEU A O 1
ATOM 1145 N N . ASP A 1 75 ? 19.032 9.191 126.343 1.00 22.72 75 ASP A N 1
ATOM 1146 C CA . ASP A 1 75 ? 19.944 9.640 127.402 1.00 19.16 75 ASP A CA 1
ATOM 1147 C C . ASP A 1 75 ? 19.406 10.838 128.186 1.00 18.66 75 ASP A C 1
ATOM 1148 O O . ASP A 1 75 ? 18.285 11.307 127.962 1.00 23.53 75 ASP A O 1
ATOM 1157 N N . HIS A 1 76 ? 20.231 11.320 129.105 1.00 22.18 76 HIS A N 1
ATOM 1158 C CA . HIS A 1 76 ? 19.857 12.398 130.019 1.00 23.58 76 HIS A CA 1
ATOM 1159 C C . HIS A 1 76 ? 19.648 13.741 129.328 1.00 25.69 76 HIS A C 1
ATOM 1160 O O . HIS A 1 76 ? 19.137 14.685 129.942 1.00 26.79 76 HIS A O 1
ATOM 1174 N N . LYS A 1 77 ? 20.068 13.836 128.071 1.00 25.74 77 LYS A N 1
ATOM 1175 C CA . LYS A 1 77 ? 19.907 15.064 127.292 1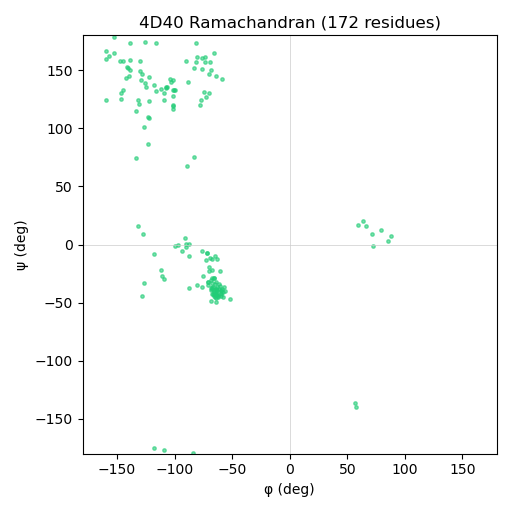.00 31.65 77 LYS A CA 1
ATOM 1176 C C . LYS A 1 77 ? 18.704 14.983 126.356 1.00 31.16 77 LYS A C 1
ATOM 1177 O O . LYS A 1 77 ? 18.400 15.935 125.636 1.00 33.22 77 LYS A O 1
ATOM 1196 N N . GLY A 1 78 ? 18.025 13.842 126.370 1.00 22.97 78 GLY A N 1
ATOM 1197 C CA . GLY A 1 78 ? 16.862 13.631 125.536 1.00 21.96 78 GLY A CA 1
ATOM 1198 C C . GLY A 1 78 ? 17.216 13.102 124.161 1.00 26.06 78 GLY A C 1
ATOM 1199 O O . GLY A 1 78 ? 16.351 12.998 123.295 1.00 27.34 78 GLY A O 1
ATOM 1203 N N . VAL A 1 79 ? 18.484 12.762 123.953 1.00 26.67 79 VAL A N 1
ATOM 1204 C CA . VAL A 1 79 ? 18.925 12.267 122.651 1.00 27.12 79 VAL A CA 1
ATOM 1205 C C . VAL A 1 79 ? 18.404 10.860 122.427 1.00 24.07 79 VAL A C 1
ATOM 1206 O O . VAL A 1 79 ? 18.595 9.969 123.256 1.00 22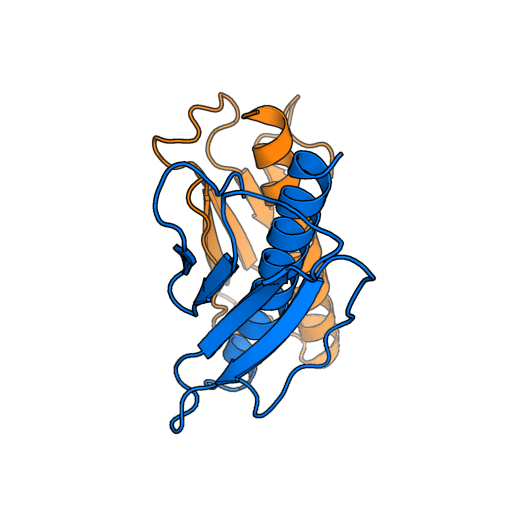.52 79 VAL A O 1
ATOM 1219 N N . ARG A 1 80 ? 17.745 10.679 121.290 1.00 23.84 80 ARG A N 1
ATOM 1220 C CA . ARG A 1 80 ? 17.107 9.413 120.958 1.00 23.88 80 ARG A CA 1
ATOM 1221 C C . ARG A 1 80 ? 17.829 8.741 119.798 1.00 22.53 80 ARG A C 1
ATOM 1222 O O . ARG A 1 80 ? 18.151 9.382 118.798 1.00 28.86 80 ARG A O 1
ATOM 1243 N N . VAL A 1 81 ? 18.089 7.448 119.956 1.00 22.44 81 VAL A N 1
ATOM 1244 C CA . VAL A 1 81 ? 18.816 6.661 118.968 1.00 20.76 81 VAL A CA 1
ATOM 1245 C C . VAL A 1 81 ? 17.977 5.446 118.593 1.00 20.75 81 VAL A C 1
ATOM 1246 O O . VAL A 1 81 ? 17.378 4.835 119.474 1.00 23.97 81 VAL A O 1
ATOM 1259 N N . PRO A 1 82 ? 17.934 5.082 117.294 1.00 22.80 82 PRO A N 1
ATOM 1260 C CA . PRO A 1 82 ? 18.504 5.753 116.117 1.00 26.85 82 PRO A CA 1
ATOM 1261 C C . PRO A 1 82 ? 17.978 7.175 115.925 1.00 33.35 82 PRO A C 1
ATOM 1262 O O . PRO A 1 82 ? 16.802 7.430 116.174 1.00 31.04 82 PRO A O 1
ATOM 1273 N N . ALA A 1 83 ? 18.852 8.081 115.493 1.00 37.96 83 ALA A N 1
ATOM 1274 C CA . ALA A 1 83 ? 18.529 9.504 115.424 1.00 45.62 83 ALA A CA 1
ATOM 1275 C C . ALA A 1 83 ? 17.443 9.818 114.397 1.00 43.10 83 ALA A C 1
ATOM 1276 O O . ALA A 1 83 ? 16.705 10.793 114.549 1.00 41.41 83 ALA A O 1
ATOM 1283 N N . THR A 1 84 ? 17.352 9.000 113.353 1.00 38.73 84 THR A N 1
ATOM 1284 C CA . THR A 1 84 ? 16.384 9.234 112.289 1.00 38.45 84 THR A CA 1
ATOM 1285 C C . THR A 1 84 ? 15.602 7.953 112.001 1.00 36.96 84 THR A C 1
ATOM 1286 O O . THR A 1 84 ? 16.038 6.858 112.366 1.00 31.36 84 THR A O 1
ATOM 1297 N N . ASN A 1 85 ? 14.422 8.118 111.404 1.00 35.02 85 ASN A N 1
ATOM 1298 C CA . ASN A 1 85 ? 13.605 7.010 110.890 1.00 34.64 85 ASN A CA 1
ATOM 1299 C C . ASN A 1 85 ? 12.912 6.110 111.921 1.00 35.45 85 ASN A C 1
ATOM 1300 O O . ASN A 1 85 ? 12.200 5.191 111.524 1.00 34.50 85 ASN A O 1
ATOM 1311 N N . CYS A 1 86 ? 13.088 6.350 113.218 1.00 27.54 86 CYS A N 1
ATOM 1312 C CA . CYS A 1 86 ? 12.677 5.344 114.209 1.00 25.38 86 CYS A CA 1
ATOM 1313 C C . CYS A 1 86 ? 11.783 5.822 115.337 1.00 27.08 86 CYS A C 1
ATOM 1314 O O . CYS A 1 86 ? 10.814 5.146 115.692 1.00 27.47 86 CYS A O 1
ATOM 1321 N N . TRP A 1 87 ? 12.113 6.975 115.905 1.00 27.21 87 TRP A N 1
ATOM 1322 C CA . TRP A 1 87 ? 11.422 7.478 117.088 1.00 24.19 87 TRP A CA 1
ATOM 1323 C C . TRP A 1 87 ? 10.201 8.329 116.742 1.00 28.50 87 TRP A C 1
ATOM 1324 O O . TRP A 1 87 ? 10.229 9.127 115.805 1.00 29.51 87 TRP A O 1
ATOM 1345 N N . SER A 1 88 ? 9.133 8.142 117.513 1.00 27.85 88 SER A N 1
ATOM 1346 C CA . SER A 1 88 ? 7.904 8.913 117.361 1.00 29.19 88 SER A CA 1
ATOM 1347 C C . SER A 1 88 ? 7.428 9.435 118.712 1.00 30.84 88 SER A C 1
ATOM 1348 O O . SER A 1 88 ? 6.280 9.865 118.849 1.00 35.33 88 SER A O 1
ATOM 1356 N N . HIS A 1 89 ? 8.323 9.403 119.697 1.00 26.68 89 HIS A N 1
ATOM 1357 C CA . HIS A 1 89 ? 8.021 9.827 121.060 1.00 29.86 89 HIS A CA 1
ATOM 1358 C C . HIS A 1 89 ? 9.230 10.513 121.677 1.00 27.44 89 HIS A C 1
ATOM 1359 O O . HIS A 1 89 ? 9.165 11.060 122.782 1.00 26.84 89 HIS A O 1
ATOM 1374 N N . GLY B 1 1 ? 0.234 11.363 116.019 1.00 50.02 1 GLY B N 1
ATOM 1375 C CA . GLY B 1 1 ? -0.006 12.676 115.357 1.00 48.37 1 GLY B CA 1
ATOM 1376 C C . GLY B 1 1 ? 0.106 13.797 116.367 1.00 40.78 1 GLY B C 1
ATOM 1377 O O . GLY B 1 1 ? 0.377 13.549 117.540 1.00 33.85 1 GLY B O 1
ATOM 1383 N N . LYS B 1 2 ? -0.113 15.029 115.919 1.00 37.35 2 LYS B N 1
ATOM 1384 C CA . LYS B 1 2 ? 0.063 16.197 116.777 1.00 36.77 2 LYS B CA 1
ATOM 1385 C C . LYS B 1 2 ? -0.824 16.114 118.016 1.00 30.86 2 LYS B C 1
ATOM 1386 O O . LYS B 1 2 ? -0.395 16.432 119.121 1.00 28.15 2 LYS B O 1
ATOM 1405 N N . GLN B 1 3 ? -2.058 15.661 117.829 1.00 39.47 3 GLN B N 1
ATOM 1406 C CA . GLN B 1 3 ? -3.023 15.601 118.923 1.00 31.33 3 GLN B CA 1
ATOM 1407 C C . GLN B 1 3 ? -2.577 14.631 120.021 1.00 26.45 3 GLN B C 1
ATOM 1408 O O . GLN B 1 3 ? -2.578 14.980 121.203 1.00 25.32 3 GLN B O 1
ATOM 1422 N N . GLY B 1 4 ? -2.199 13.419 119.629 1.00 27.36 4 GLY B N 1
ATOM 1423 C CA . GLY B 1 4 ? -1.707 12.436 120.576 1.00 29.52 4 GLY B CA 1
ATOM 1424 C C . GLY B 1 4 ? -0.521 12.940 121.375 1.00 28.25 4 GLY B C 1
ATOM 1425 O O . GLY B 1 4 ? -0.419 12.703 122.577 1.00 23.86 4 GLY B O 1
ATOM 1429 N N . ARG B 1 5 ? 0.377 13.651 120.705 1.00 24.71 5 ARG B N 1
ATOM 1430 C CA . ARG B 1 5 ? 1.580 14.149 121.352 1.00 23.58 5 ARG B CA 1
ATOM 1431 C C . ARG B 1 5 ? 1.249 15.270 122.334 1.00 22.89 5 ARG B C 1
ATOM 1432 O O . ARG B 1 5 ? 1.908 15.421 123.365 1.00 21.21 5 ARG B O 1
ATOM 1453 N N . ARG B 1 6 ? 0.216 16.041 122.023 1.00 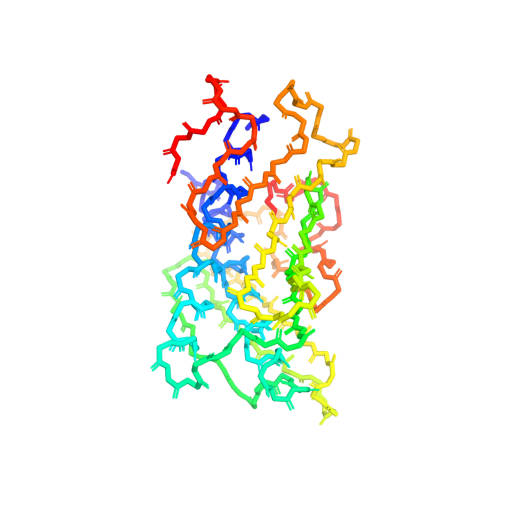25.76 6 ARG B N 1
ATOM 1454 C CA . ARG B 1 6 ? -0.265 17.075 122.931 1.00 20.93 6 ARG B CA 1
ATOM 1455 C C . ARG B 1 6 ? -0.804 16.454 124.220 1.00 20.33 6 ARG B C 1
ATOM 1456 O O . ARG B 1 6 ? -0.543 16.937 125.326 1.00 20.78 6 ARG B O 1
ATOM 1477 N N . PHE B 1 7 ? -1.550 15.367 124.076 1.00 23.22 7 PHE B N 1
ATOM 1478 C CA . PHE B 1 7 ? -2.088 14.669 125.231 1.00 21.00 7 PHE B CA 1
ATOM 1479 C C . PHE B 1 7 ? -0.968 14.033 126.056 1.00 19.83 7 PHE B C 1
ATOM 1480 O O . PHE B 1 7 ? -1.034 14.025 127.285 1.00 22.37 7 PHE B O 1
ATOM 1497 N N . ASP B 1 8 ? 0.067 13.522 125.393 1.00 21.89 8 ASP B N 1
ATOM 1498 C CA . ASP B 1 8 ? 1.229 12.992 126.102 1.00 21.08 8 ASP B CA 1
ATOM 1499 C C . ASP B 1 8 ? 1.874 14.081 126.960 1.00 20.13 8 ASP B C 1
ATOM 1500 O O . ASP B 1 8 ? 2.269 13.838 128.103 1.00 19.59 8 ASP B O 1
ATOM 1509 N N . ALA B 1 9 ? 1.984 15.280 126.401 1.00 21.33 9 ALA B N 1
ATOM 1510 C CA . ALA B 1 9 ? 2.549 16.402 127.132 1.00 19.08 9 ALA B CA 1
ATOM 1511 C C . ALA B 1 9 ? 1.687 16.735 128.345 1.00 21.84 9 ALA B C 1
ATOM 1512 O O . ALA B 1 9 ? 2.200 16.978 129.438 1.00 20.22 9 ALA B O 1
ATOM 1519 N N . GLN B 1 10 ? 0.373 16.733 128.154 1.00 19.45 10 GLN B N 1
ATOM 1520 C CA . GLN B 1 10 ? -0.544 17.018 129.250 1.00 20.70 10 GLN B CA 1
ATOM 1521 C C . GLN B 1 10 ? -0.441 15.954 130.330 1.00 20.92 10 GLN B C 1
ATOM 1522 O O . GLN B 1 10 ? -0.504 16.261 131.515 1.00 19.19 10 GLN B O 1
ATOM 1536 N N . GLN B 1 11 ? -0.279 14.698 129.933 1.00 18.05 11 GLN B N 1
ATOM 1537 C CA . GLN B 1 11 ? -0.111 13.644 130.925 1.00 19.28 11 GLN B CA 1
ATOM 1538 C C . GLN B 1 11 ? 1.124 13.892 131.806 1.00 21.24 11 GLN B C 1
ATOM 1539 O O . GLN B 1 11 ? 1.071 13.683 133.017 1.00 22.36 11 GLN B O 1
ATOM 1553 N N . TYR B 1 12 ? 2.223 14.330 131.196 1.00 21.23 12 TYR B N 1
ATOM 1554 C CA . TYR B 1 12 ? 3.457 14.597 131.926 1.00 20.53 12 TYR B CA 1
ATOM 1555 C C . TYR B 1 12 ? 3.257 15.768 132.884 1.00 18.44 12 TYR B C 1
ATOM 1556 O O . TYR B 1 12 ? 3.713 15.735 134.023 1.00 19.24 12 TYR B O 1
ATOM 1574 N N . LEU B 1 13 ? 2.557 16.800 132.432 1.00 18.88 13 LEU B N 1
ATOM 1575 C CA . LEU B 1 13 ? 2.303 17.944 133.300 1.00 17.52 13 LEU B CA 1
ATOM 1576 C C . LEU B 1 13 ? 1.483 17.532 134.521 1.00 18.31 13 LEU B C 1
ATOM 1577 O O . LEU B 1 13 ? 1.797 17.924 135.648 1.00 20.94 13 LEU B O 1
ATOM 1593 N N . VAL B 1 14 ? 0.434 16.741 134.305 1.00 16.80 14 VAL B N 1
ATOM 1594 C CA . VAL B 1 14 ? -0.426 16.326 135.397 1.00 17.13 14 VAL B CA 1
ATOM 1595 C C . VAL B 1 14 ? 0.334 15.438 136.378 1.00 20.71 14 VAL B C 1
ATOM 1596 O O . VAL B 1 14 ? 0.197 15.588 137.591 1.00 21.36 14 VAL B O 1
ATOM 1609 N N . THR B 1 15 ? 1.128 14.508 135.859 1.00 19.42 15 THR B N 1
ATOM 1610 C CA . THR B 1 15 ? 1.897 13.627 136.724 1.00 19.93 15 THR B CA 1
ATOM 1611 C C . THR B 1 15 ? 2.910 14.448 137.523 1.00 21.23 15 THR B C 1
ATOM 1612 O O . THR B 1 15 ? 3.105 14.224 138.720 1.00 22.39 15 THR B O 1
ATOM 1623 N N . SER B 1 16 ? 3.523 15.421 136.865 1.00 20.48 16 SER B N 1
ATOM 1624 C CA . SER B 1 16 ? 4.499 16.277 137.519 1.00 19.05 16 SER B CA 1
ATOM 1625 C C . SER B 1 16 ? 3.842 17.090 138.635 1.00 19.96 16 SER B C 1
ATOM 1626 O O . SER B 1 16 ? 4.385 17.227 139.733 1.00 21.36 16 SER B O 1
ATOM 1634 N N . ALA B 1 17 ? 2.661 17.619 138.348 1.00 19.73 17 ALA B N 1
ATOM 1635 C CA . ALA B 1 17 ? 1.920 18.418 139.319 1.00 21.34 17 ALA B CA 1
ATOM 1636 C C . ALA B 1 17 ? 1.538 17.601 140.549 1.00 26.18 17 ALA B C 1
ATOM 1637 O O . ALA B 1 17 ? 1.584 18.099 141.666 1.00 25.49 17 ALA B O 1
ATOM 1644 N N . GLN B 1 18 ? 1.148 16.347 140.341 1.00 24.85 18 GLN B N 1
ATOM 1645 C CA . GLN B 1 18 ? 0.819 15.467 141.457 1.00 29.38 18 GLN B CA 1
ATOM 1646 C C . GLN B 1 18 ? 2.037 15.197 142.330 1.00 28.22 18 GLN B C 1
ATOM 1647 O O . GLN B 1 18 ? 1.926 15.147 143.552 1.00 31.69 18 GLN B O 1
ATOM 1661 N N . ALA B 1 19 ? 3.202 15.040 141.710 1.00 29.19 19 ALA B N 1
ATOM 1662 C CA . ALA B 1 19 ? 4.422 14.794 142.470 1.00 30.87 19 ALA B CA 1
ATOM 1663 C C . ALA B 1 19 ? 4.783 16.029 143.288 1.00 30.97 19 ALA B C 1
ATOM 1664 O O . ALA B 1 19 ? 5.164 15.928 144.454 1.00 34.32 19 ALA B O 1
ATOM 1671 N N . LEU B 1 20 ? 4.652 17.199 142.672 1.00 27.13 20 LEU B N 1
ATOM 1672 C CA . LEU B 1 20 ? 4.932 18.456 143.359 1.00 26.54 20 LEU B CA 1
ATOM 1673 C C . LEU B 1 20 ? 4.007 18.630 144.557 1.00 31.84 20 LEU B C 1
ATOM 1674 O O . LEU B 1 20 ? 4.409 19.155 145.587 1.00 33.99 20 LEU B O 1
ATOM 1690 N N . GLU B 1 21 ? 2.767 18.177 144.425 1.00 35.34 21 GLU B N 1
ATOM 1691 C CA . GLU B 1 21 ? 1.824 18.247 145.531 1.00 40.51 21 GLU B CA 1
ATOM 1692 C C . GLU B 1 21 ? 2.233 17.370 146.707 1.00 40.00 21 GLU B C 1
ATOM 1693 O O . GLU B 1 21 ? 2.068 17.772 147.859 1.00 43.35 21 GLU B O 1
ATOM 1705 N N . ARG B 1 22 ? 2.760 16.181 146.430 1.00 41.61 22 ARG B N 1
ATOM 1706 C CA . ARG B 1 22 ? 3.239 15.313 147.500 1.00 50.35 22 ARG B CA 1
ATOM 1707 C C . ARG B 1 22 ? 4.325 16.044 148.278 1.00 48.68 22 ARG B C 1
ATOM 1708 O O . ARG B 1 22 ? 4.407 15.953 149.502 1.00 51.97 22 ARG B O 1
ATOM 1729 N N . HIS B 1 23 ? 5.144 16.789 147.545 1.00 46.12 23 HIS B N 1
ATOM 1730 C CA . HIS B 1 23 ? 6.210 17.590 148.128 1.00 47.29 23 HIS B CA 1
ATOM 1731 C C . HIS B 1 23 ? 5.650 18.701 149.026 1.00 45.65 23 HIS B C 1
ATOM 1732 O O . HIS B 1 23 ? 6.123 18.907 150.145 1.00 48.29 23 HIS B O 1
ATOM 1746 N N . TYR B 1 24 ? 4.629 19.401 148.538 1.00 42.52 24 TYR B N 1
ATOM 1747 C CA . TYR B 1 24 ? 4.076 20.558 149.244 1.00 50.16 24 TYR B CA 1
ATOM 1748 C C . TYR B 1 24 ? 3.371 20.184 150.544 1.00 50.52 24 TYR B C 1
ATOM 1749 O O . TYR B 1 24 ? 3.440 20.924 151.528 1.00 51.91 24 TYR B O 1
ATOM 1767 N N . SER B 1 25 ? 2.684 19.046 150.552 1.00 55.85 25 SER B N 1
ATOM 1768 C CA . SER B 1 25 ? 1.992 18.603 151.757 1.00 61.51 25 SER B CA 1
ATOM 1769 C C . SER B 1 25 ? 2.997 18.176 152.824 1.00 66.79 25 SER B C 1
ATOM 1770 O O . SER B 1 25 ? 2.682 18.173 154.013 1.00 73.66 25 SER B O 1
ATOM 1778 N N . ARG B 1 26 ? 4.206 17.825 152.393 1.00 68.78 26 ARG B N 1
ATOM 1779 C CA . ARG B 1 26 ? 5.249 17.377 153.312 1.00 80.28 26 ARG B CA 1
ATOM 1780 C C . ARG B 1 26 ? 6.062 18.536 153.882 1.00 94.04 26 ARG B C 1
ATOM 1781 O O . ARG B 1 26 ? 6.448 18.508 155.052 1.00 111.36 26 ARG B O 1
ATOM 1802 N N . ASN B 1 27 ? 6.318 19.550 153.058 1.00 79.40 27 ASN B N 1
ATOM 1803 C CA . ASN B 1 27 ? 7.221 20.634 153.439 1.00 77.21 27 ASN B CA 1
ATOM 1804 C C . ASN B 1 27 ? 6.558 22.010 153.494 1.00 72.65 27 ASN B C 1
ATOM 1805 O O . ASN B 1 27 ? 7.173 22.982 153.935 1.00 74.55 27 ASN B O 1
ATOM 1816 N N . GLY B 1 28 ? 5.312 22.097 153.039 1.00 50.70 28 GLY B N 1
ATOM 1817 C CA . GLY B 1 28 ? 4.566 23.342 153.098 1.00 48.87 28 GLY B CA 1
ATOM 1818 C C . GLY B 1 28 ? 5.061 24.386 152.117 1.00 47.35 28 GLY B C 1
ATOM 1819 O O . GLY B 1 28 ? 4.640 25.543 152.167 1.00 45.50 28 GLY B O 1
ATOM 1823 N N . LEU B 1 29 ? 5.963 23.975 151.231 1.00 46.52 29 LEU B N 1
ATOM 1824 C CA . LEU B 1 29 ? 6.469 24.828 150.163 1.00 48.82 29 LEU B CA 1
ATOM 1825 C C . LEU B 1 29 ? 6.718 23.964 148.936 1.00 41.30 29 LEU B C 1
ATOM 1826 O O . LEU B 1 29 ? 6.876 22.747 149.053 1.00 41.41 29 LEU B O 1
ATOM 1842 N N . TYR B 1 30 ? 6.749 24.586 147.762 1.00 32.76 30 TYR B N 1
ATOM 1843 C CA . TYR B 1 30 ? 7.132 23.881 146.546 1.00 30.71 30 TYR B CA 1
ATOM 1844 C C . TYR B 1 30 ? 8.647 24.015 146.377 1.00 32.23 30 TYR B C 1
ATOM 1845 O O . TYR B 1 30 ? 9.251 24.922 146.946 1.00 34.09 30 TYR B O 1
ATOM 1863 N N . PRO B 1 31 ? 9.272 23.103 145.616 1.00 36.62 31 PRO B N 1
ATOM 1864 C CA . PRO B 1 31 ? 10.735 23.160 145.498 1.00 40.90 31 PRO B CA 1
ATOM 1865 C C . PRO B 1 31 ? 11.233 24.369 144.710 1.00 38.46 31 PRO B C 1
ATOM 1866 O O . PRO B 1 31 ? 10.506 24.934 143.896 1.00 30.49 31 PRO B O 1
ATOM 1877 N N . ALA B 1 32 ? 12.481 24.753 144.951 1.00 34.14 32 ALA B N 1
ATOM 1878 C CA . ALA B 1 32 ? 13.062 25.907 144.286 1.00 33.98 32 ALA B CA 1
ATOM 1879 C C . ALA B 1 32 ? 13.301 25.631 142.808 1.00 29.72 32 ALA B C 1
ATOM 1880 O O . ALA B 1 32 ? 13.440 26.564 142.015 1.00 35.96 32 ALA B O 1
ATOM 1887 N N . SER B 1 33 ? 13.344 24.353 142.436 1.00 31.49 33 SER B N 1
ATOM 1888 C CA . SER B 1 33 ? 13.662 23.970 141.064 1.00 30.42 33 SER B CA 1
ATOM 1889 C C . SER B 1 33 ? 13.172 22.564 140.738 1.00 34.80 33 SER B C 1
ATOM 1890 O O . SER B 1 33 ? 12.923 21.751 141.630 1.00 34.62 33 SER B O 1
ATOM 1898 N N . GLN B 1 34 ? 13.036 22.292 139.446 1.00 25.21 34 GLN B N 1
ATOM 1899 C CA . GLN B 1 34 ? 12.696 20.963 138.964 1.00 25.77 34 GLN B CA 1
ATOM 1900 C C . GLN B 1 34 ? 13.113 20.846 137.505 1.00 34.32 34 GLN B C 1
ATOM 1901 O O . GLN B 1 34 ? 12.722 21.671 136.680 1.00 35.58 34 GLN B O 1
ATOM 1915 N N . SER B 1 35 ? 13.927 19.842 137.192 1.00 24.35 35 SER B N 1
ATOM 1916 C CA A SER B 1 35 ? 14.261 19.546 135.806 0.56 22.55 35 SER B CA 1
ATOM 1917 C CA B SER B 1 35 ? 14.265 19.545 135.808 0.44 22.76 35 SER B CA 1
ATOM 1918 C C . SER B 1 35 ? 13.207 18.609 135.235 1.00 27.41 35 SER B C 1
ATOM 1919 O O . SER B 1 35 ? 12.788 17.668 135.899 1.00 23.56 35 SER B O 1
ATOM 1934 N N . LEU B 1 36 ? 12.772 18.890 134.012 1.00 21.04 36 LEU B N 1
ATOM 1935 C CA . LEU B 1 36 ? 11.795 18.056 133.316 1.00 21.62 36 LEU B CA 1
ATOM 1936 C C . LEU B 1 36 ? 12.394 17.578 131.999 1.00 27.61 36 LEU B C 1
ATOM 1937 O O . LEU B 1 36 ? 13.150 18.307 131.352 1.00 28.61 36 LEU B O 1
ATOM 1953 N N . ALA B 1 37 ? 12.067 16.345 131.615 1.00 22.11 37 ALA B N 1
ATOM 1954 C CA . ALA B 1 37 ? 12.640 15.722 130.424 1.00 25.57 37 ALA B CA 1
ATOM 1955 C C . ALA B 1 37 ? 11.984 16.230 129.148 1.00 28.14 37 ALA B C 1
ATOM 1956 O O . ALA B 1 37 ? 10.782 16.076 128.964 1.00 23.48 37 ALA B O 1
ATOM 1963 N N . ASN B 1 38 ? 12.777 16.829 128.268 1.00 25.65 38 ASN B N 1
ATOM 1964 C CA . ASN B 1 38 ? 12.258 17.347 127.007 1.00 28.32 38 ASN B CA 1
ATOM 1965 C C . ASN B 1 38 ? 12.151 16.256 125.949 1.00 26.73 38 ASN B C 1
ATOM 1966 O O . ASN B 1 38 ? 12.910 15.287 125.967 1.00 27.04 38 ASN B O 1
ATOM 1977 N N . SER B 1 39 ? 11.207 16.435 125.029 1.00 27.51 39 SER B N 1
ATOM 1978 C CA . SER B 1 39 ? 11.046 15.553 123.879 1.00 22.84 39 SER B CA 1
ATOM 1979 C C . SER B 1 39 ? 11.298 16.347 122.604 1.00 25.61 39 SER B C 1
ATOM 1980 O O . SER B 1 39 ? 11.455 17.563 122.657 1.00 27.84 39 SER B O 1
ATOM 1988 N N . PRO B 1 40 ? 11.332 15.669 121.447 1.00 25.62 40 PRO B N 1
ATOM 1989 C CA . PRO B 1 40 ? 11.442 16.402 120.181 1.00 26.34 40 PRO B CA 1
ATOM 1990 C C . PRO B 1 40 ? 10.229 17.278 119.879 1.00 24.89 40 PRO B C 1
ATOM 1991 O O . PRO B 1 40 ? 10.287 18.079 118.948 1.00 28.05 40 PRO B O 1
ATOM 2002 N N . TYR B 1 41 ? 9.163 17.131 120.659 1.00 21.28 41 TYR B N 1
ATOM 2003 C CA . TYR B 1 41 ? 7.896 17.807 120.385 1.00 20.68 41 TYR B CA 1
ATOM 2004 C C . TYR B 1 41 ? 7.557 18.925 121.358 1.00 21.30 41 TYR B C 1
ATOM 2005 O O . TYR B 1 41 ? 6.866 19.877 120.987 1.00 22.52 41 TYR B O 1
ATOM 2023 N N . TYR B 1 42 ? 8.021 18.806 122.597 1.00 21.88 42 TYR B N 1
ATOM 2024 C CA . TYR B 1 42 ? 7.760 19.828 123.614 1.00 23.52 42 TYR B CA 1
ATOM 2025 C C . TYR B 1 42 ? 8.965 20.023 124.518 1.00 26.14 42 TYR B C 1
ATOM 2026 O O . TYR B 1 42 ? 9.668 19.068 124.849 1.00 22.22 42 TYR B O 1
ATOM 2044 N N . SER B 1 43 ? 9.190 21.270 124.916 1.00 24.99 43 SER B N 1
ATOM 2045 C CA . SER B 1 43 ? 10.124 21.583 125.991 1.00 22.61 43 SER B CA 1
ATOM 2046 C C . SER B 1 43 ? 9.326 21.843 127.256 1.00 23.03 43 SER B C 1
ATOM 2047 O O . SER B 1 43 ? 8.388 22.643 127.251 1.00 23.96 43 SER B O 1
ATOM 2055 N N . PHE B 1 44 ? 9.696 21.153 128.332 1.00 21.76 44 PHE B N 1
ATOM 2056 C CA . PHE B 1 44 ? 8.968 21.213 129.593 1.00 18.84 44 PHE B CA 1
ATOM 2057 C C . PHE B 1 44 ? 9.745 21.994 130.647 1.00 18.53 44 PHE B C 1
ATOM 2058 O O . PHE B 1 44 ? 10.954 21.796 130.807 1.00 22.63 44 PHE B O 1
ATOM 2075 N N . SER B 1 45 ? 9.064 22.880 131.369 1.00 21.14 45 SER B N 1
ATOM 2076 C CA . SER B 1 45 ? 9.732 23.660 132.412 1.00 22.36 45 SER B CA 1
ATOM 2077 C C . SER B 1 45 ? 8.878 23.832 133.661 1.00 20.75 45 SER B C 1
ATOM 2078 O O . SER B 1 45 ? 7.649 23.817 133.603 1.00 21.41 45 SER B O 1
ATOM 2086 N N . TYR B 1 46 ? 9.571 23.976 134.788 1.00 21.25 46 TYR B N 1
ATOM 2087 C CA . TYR B 1 46 ? 8.974 24.274 136.085 1.00 21.49 46 TYR B CA 1
ATOM 2088 C C . TYR B 1 46 ? 9.477 25.622 136.546 1.00 20.53 46 TYR B C 1
ATOM 2089 O O . TYR B 1 46 ? 10.676 25.885 136.497 1.00 24.39 46 TYR B O 1
ATOM 2107 N N . THR B 1 47 ? 8.550 26.466 136.981 1.00 20.96 47 THR B N 1
ATOM 2108 C CA . THR B 1 47 ? 8.874 27.780 137.517 1.00 22.88 47 THR B CA 1
ATOM 2109 C C . THR B 1 47 ? 8.084 27.969 138.796 1.00 23.32 47 THR B C 1
ATOM 2110 O O . THR B 1 47 ? 6.855 28.009 138.771 1.00 26.25 47 THR B O 1
ATOM 2121 N N . PRO B 1 48 ? 8.779 28.071 139.935 1.00 26.26 48 PRO B N 1
ATOM 2122 C CA . PRO B 1 48 ? 8.021 28.326 141.154 1.00 27.31 48 PRO B CA 1
ATOM 2123 C C . PRO B 1 48 ? 7.586 29.788 141.201 1.00 31.00 48 PRO B C 1
ATOM 2124 O O . PRO B 1 48 ? 8.272 30.626 140.610 1.00 33.14 48 PRO B O 1
ATOM 2135 N N . THR B 1 49 ? 6.467 30.085 141.853 1.00 36.96 49 THR B N 1
ATOM 2136 C CA . THR B 1 49 ? 6.051 31.474 142.024 1.00 39.36 49 THR B CA 1
ATOM 2137 C C . THR B 1 49 ? 7.064 32.177 142.909 1.00 49.98 49 THR B C 1
ATOM 2138 O O . THR B 1 49 ? 7.878 31.530 143.574 1.00 40.80 49 THR B O 1
ATOM 2149 N N . ALA B 1 50 ? 7.006 33.504 142.915 1.00 59.84 50 ALA B N 1
ATOM 2150 C CA . ALA B 1 50 ? 7.931 34.316 143.693 1.00 63.15 50 ALA B CA 1
ATOM 2151 C C . ALA B 1 50 ? 7.979 33.880 145.158 1.00 62.25 50 ALA B C 1
ATOM 2152 O O . ALA B 1 50 ? 9.058 33.712 145.726 1.00 61.15 50 ALA B O 1
ATOM 2159 N N . ASP B 1 51 ? 6.808 33.682 145.757 1.00 57.50 51 ASP B N 1
ATOM 2160 C CA . ASP B 1 51 ? 6.721 33.300 147.165 1.00 58.78 51 ASP B CA 1
ATOM 2161 C C . ASP B 1 51 ? 6.797 31.779 147.375 1.00 57.73 51 ASP B C 1
ATOM 2162 O O . ASP B 1 51 ? 6.726 31.302 148.507 1.00 60.52 51 ASP B O 1
ATOM 2171 N N . LYS B 1 52 ? 6.946 31.032 146.283 1.00 50.03 52 LYS B N 1
ATOM 2172 C CA . LYS B 1 52 ? 7.076 29.571 146.317 1.00 45.60 52 LYS B CA 1
ATOM 2173 C C . LYS B 1 52 ? 5.883 28.851 146.957 1.00 51.25 52 LYS B C 1
ATOM 2174 O O . LYS B 1 52 ? 5.966 27.671 147.309 1.00 39.67 52 LYS B O 1
ATOM 2193 N N . PHE B 1 53 ? 4.767 29.556 147.080 1.00 40.44 53 PHE B N 1
ATOM 2194 C CA . PHE B 1 53 ? 3.521 28.928 147.500 1.00 40.41 53 PHE B CA 1
ATOM 2195 C C . PHE B 1 53 ? 2.740 28.446 146.284 1.00 39.09 53 PHE B C 1
ATOM 2196 O O . PHE B 1 53 ? 1.616 27.965 146.412 1.00 39.07 53 PHE B O 1
ATOM 2213 N N . GLY B 1 54 ? 3.354 28.558 145.107 1.00 38.11 54 GLY B N 1
ATOM 2214 C CA . GLY B 1 54 ? 2.744 28.093 143.875 1.00 36.89 54 GLY B CA 1
ATOM 2215 C C . GLY B 1 54 ? 3.778 27.704 142.837 1.00 35.95 54 GLY B C 1
ATOM 2216 O O . GLY B 1 54 ? 4.980 27.822 143.070 1.00 36.30 54 GLY B O 1
ATOM 2220 N N . PHE B 1 55 ? 3.312 27.245 141.680 1.00 25.82 55 PHE B N 1
ATOM 2221 C CA . PHE B 1 55 ? 4.214 26.902 140.589 1.00 24.50 55 PHE B CA 1
ATOM 2222 C C . PHE B 1 55 ? 3.521 26.948 139.238 1.00 25.38 55 PHE B C 1
ATOM 2223 O O . PHE B 1 55 ? 2.288 26.926 139.155 1.00 24.81 55 PHE B O 1
ATOM 2240 N N . SER B 1 56 ? 4.335 27.006 138.190 1.00 22.68 56 SER B N 1
ATOM 2241 C CA . SER B 1 56 ? 3.850 26.942 136.817 1.00 24.80 56 SER B CA 1
ATOM 2242 C C . SER B 1 56 ? 4.642 25.926 136.012 1.00 23.20 56 SER B C 1
ATOM 2243 O O . SER B 1 56 ? 5.866 26.033 135.878 1.00 25.27 56 SER B O 1
ATOM 2251 N N . LEU B 1 57 ? 3.925 24.940 135.485 1.00 18.74 57 LEU B N 1
ATOM 2252 C CA . LEU B 1 57 ? 4.482 23.971 134.554 1.00 20.17 57 LEU B CA 1
ATOM 2253 C C . LEU B 1 57 ? 4.093 24.350 133.138 1.00 21.85 57 LEU B C 1
ATOM 2254 O O . LEU B 1 57 ? 2.928 24.660 132.888 1.00 25.45 57 LEU B O 1
ATOM 2270 N N . LYS B 1 58 ? 5.059 24.336 132.219 1.00 19.63 58 LYS B N 1
ATOM 2271 C CA . LYS B 1 58 ? 4.799 24.693 130.828 1.00 19.18 58 LYS B CA 1
ATOM 2272 C C . LYS B 1 58 ? 5.319 23.645 129.875 1.00 19.95 58 LYS B C 1
ATOM 2273 O O . LYS B 1 58 ? 6.389 23.081 130.095 1.00 21.35 58 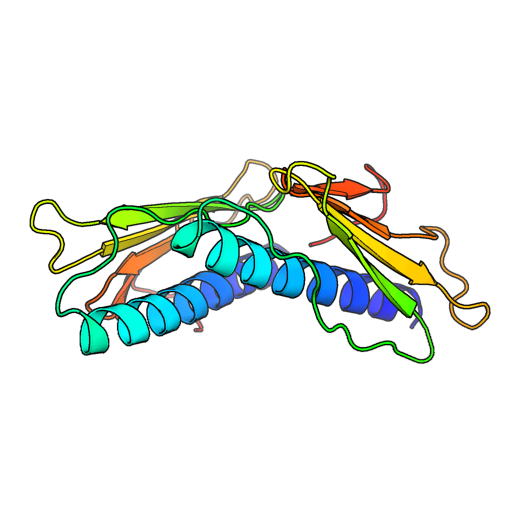LYS B O 1
ATOM 2292 N N . ALA B 1 59 ? 4.559 23.404 128.814 1.00 23.12 59 ALA B N 1
ATOM 2293 C CA . ALA B 1 59 ? 5.010 22.558 127.712 1.00 20.89 59 ALA B CA 1
ATOM 2294 C C . ALA B 1 59 ? 4.942 23.391 126.445 1.00 19.15 59 ALA B C 1
ATOM 2295 O O . ALA B 1 59 ? 3.857 23.737 125.979 1.00 20.82 59 ALA B O 1
ATOM 2302 N N . VAL B 1 60 ? 6.110 23.760 125.927 1.00 22.47 60 VAL B N 1
ATOM 2303 C CA . VAL B 1 60 ? 6.199 24.637 124.769 1.00 25.49 60 VAL B CA 1
ATOM 2304 C C . VAL B 1 60 ? 6.501 23.806 123.526 1.00 24.45 60 VAL B C 1
ATOM 2305 O O . VAL B 1 60 ? 7.540 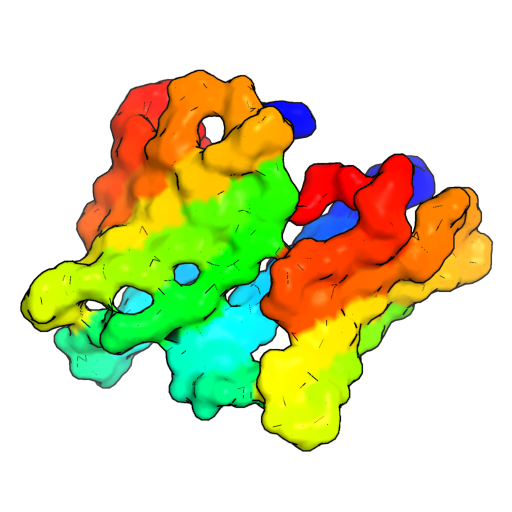23.149 123.457 1.00 24.42 60 VAL B O 1
ATOM 2318 N N . PRO B 1 61 ? 5.601 23.830 122.529 1.00 23.16 61 PRO B N 1
ATOM 2319 C CA . PRO B 1 61 ? 5.875 22.973 121.370 1.00 24.27 61 PRO B CA 1
ATOM 2320 C C . PRO B 1 61 ? 7.046 23.437 120.519 1.00 28.32 61 PRO B C 1
ATOM 2321 O O . PRO B 1 61 ? 7.292 24.646 120.390 1.00 29.42 61 PRO B O 1
ATOM 2332 N N . THR B 1 62 ? 7.748 22.462 119.946 1.00 28.91 62 THR B N 1
ATOM 2333 C CA . THR B 1 62 ? 8.832 22.698 118.999 1.00 30.99 62 THR B CA 1
ATOM 2334 C C . THR B 1 62 ? 8.277 22.894 117.589 1.00 30.87 62 THR B C 1
ATOM 2335 O O . THR B 1 62 ? 7.066 22.837 117.384 1.00 30.93 62 THR B O 1
ATOM 2346 N N . ASN B 1 63 ? 9.162 23.106 116.618 1.00 34.32 63 ASN B N 1
ATOM 2347 C CA . ASN B 1 63 ? 8.750 23.219 115.221 1.00 51.97 63 ASN B CA 1
ATOM 2348 C C . ASN B 1 63 ? 8.325 21.880 114.617 1.00 40.44 63 ASN B C 1
ATOM 2349 O O . ASN B 1 63 ? 7.836 21.835 113.487 1.00 42.82 63 ASN B O 1
ATOM 2360 N N . ARG B 1 64 ? 8.519 20.794 115.359 1.00 39.65 64 ARG B N 1
ATOM 2361 C CA . ARG B 1 64 ? 8.070 19.475 114.915 1.00 44.54 64 ARG B CA 1
ATOM 2362 C C . ARG B 1 64 ? 6.649 19.206 115.390 1.00 43.53 64 ARG B C 1
ATOM 2363 O O . ARG B 1 64 ? 6.069 18.162 115.093 1.00 43.65 64 ARG B O 1
ATOM 2384 N N . GLN B 1 65 ? 6.100 20.157 116.137 1.00 32.18 65 GLN B N 1
ATOM 2385 C CA . GLN B 1 65 ? 4.801 20.001 116.769 1.00 29.68 65 GLN B CA 1
ATOM 2386 C C . GLN B 1 65 ? 4.000 21.274 116.516 1.00 35.60 65 GLN B C 1
ATOM 2387 O O . GLN B 1 65 ? 3.832 22.111 117.400 1.00 38.86 65 GLN B O 1
ATOM 2401 N N . SER B 1 66 ? 3.535 21.418 115.280 1.00 44.19 66 SER B N 1
ATOM 2402 C CA . SER B 1 66 ? 2.760 22.584 114.875 1.00 47.76 66 SER B CA 1
ATOM 2403 C C . SER B 1 66 ? 1.309 22.378 115.265 1.00 42.14 66 SER B C 1
ATOM 2404 O O . SER B 1 66 ? 0.461 22.090 114.425 1.00 48.59 66 SER B O 1
ATOM 2412 N N . ASP B 1 67 ? 1.043 22.530 116.556 1.00 42.59 67 ASP B N 1
ATOM 2413 C CA . ASP B 1 67 ? -0.262 22.245 117.125 1.00 39.61 67 ASP B CA 1
ATOM 2414 C C . ASP B 1 67 ? -0.955 23.558 117.476 1.00 43.52 67 ASP B C 1
ATOM 2415 O O . ASP B 1 67 ? -0.329 24.453 118.039 1.00 44.37 67 ASP B O 1
ATOM 2424 N N . PRO B 1 68 ? -2.247 23.688 117.141 1.00 47.45 68 PRO B N 1
ATOM 2425 C CA . PRO B 1 68 ? -2.910 24.981 117.357 1.00 41.90 68 PRO B CA 1
ATOM 2426 C C . PRO B 1 68 ? -3.099 25.372 118.827 1.00 44.41 68 PRO B C 1
ATOM 2427 O O . PRO B 1 68 ? -3.247 26.562 119.101 1.00 44.36 68 PRO B O 1
ATOM 2438 N N . CYS B 1 69 ? -3.092 24.415 119.750 1.00 37.10 69 CYS B N 1
ATOM 2439 C CA . CYS B 1 69 ? -3.223 24.747 121.170 1.00 33.22 69 CYS B CA 1
ATOM 2440 C C . CYS B 1 69 ? -1.954 25.393 121.715 1.00 32.41 69 CYS B C 1
ATOM 2441 O O . CYS B 1 69 ? -1.961 25.939 122.817 1.00 36.82 69 CYS B O 1
ATOM 2448 N N . GLY B 1 70 ? -0.867 25.316 120.951 1.00 28.78 70 GLY B N 1
ATOM 2449 C CA . GLY B 1 70 ? 0.372 25.993 121.306 1.00 31.47 70 GLY B CA 1
ATOM 2450 C C . GLY B 1 70 ? 0.925 25.602 122.664 1.00 26.91 70 GLY B C 1
ATOM 2451 O O . GLY B 1 70 ? 0.900 24.429 123.039 1.00 27.60 70 GLY B O 1
ATOM 2455 N N . THR B 1 71 ? 1.437 26.585 123.401 1.00 29.24 71 THR B N 1
ATOM 2456 C CA . THR B 1 71 ? 2.022 26.323 124.708 1.00 25.53 71 THR B CA 1
ATOM 2457 C C . THR B 1 71 ? 0.938 25.957 125.713 1.00 25.38 71 THR B C 1
ATOM 2458 O O . THR B 1 71 ? -0.074 26.653 125.846 1.00 26.69 71 THR B O 1
ATOM 2469 N N . LEU B 1 72 ? 1.178 24.853 126.411 1.00 22.40 72 LEU B N 1
ATOM 2470 C CA . LEU B 1 72 ? 0.292 24.321 127.435 1.00 20.19 72 LEU B CA 1
ATOM 2471 C C . LEU B 1 72 ? 0.829 24.676 128.810 1.00 23.87 72 LEU B C 1
ATOM 2472 O O . LEU B 1 72 ? 2.045 24.640 129.018 1.00 23.38 72 LEU B O 1
ATOM 2488 N N . SER B 1 73 ? -0.056 24.999 129.750 1.00 21.70 73 SER B N 1
ATOM 2489 C CA . SER B 1 73 ? 0.384 25.231 131.124 1.00 20.48 73 SER B CA 1
ATOM 2490 C C . SER B 1 73 ? -0.582 24.678 132.156 1.00 21.43 73 SER B C 1
ATOM 2491 O O . SER B 1 73 ? -1.783 24.543 131.912 1.00 22.63 73 SER B O 1
ATOM 2499 N N . LEU B 1 74 ? -0.016 24.356 133.314 1.00 19.21 74 LEU B 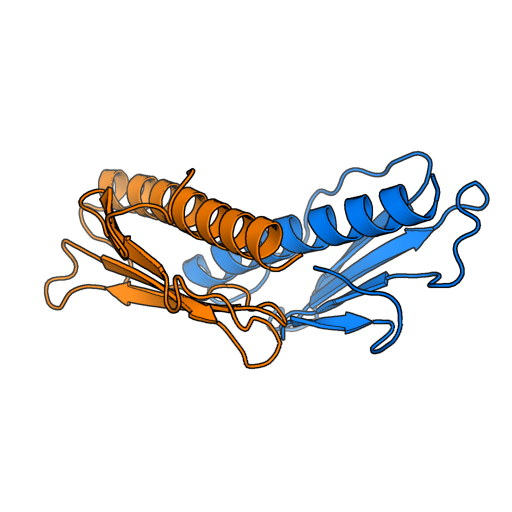N 1
ATOM 2500 C CA . LEU B 1 74 ? -0.745 23.829 134.451 1.00 17.87 74 LEU B CA 1
ATOM 2501 C C . LEU B 1 74 ? -0.079 24.383 135.706 1.00 19.45 74 LEU B C 1
ATOM 2502 O O . LEU B 1 74 ? 1.154 24.361 135.814 1.00 22.20 74 LEU B O 1
ATOM 2518 N N . ASP B 1 75 ? -0.873 24.894 136.639 1.00 20.95 75 ASP B N 1
ATOM 2519 C CA . ASP B 1 75 ? -0.326 25.411 137.890 1.00 23.22 75 ASP B CA 1
ATOM 2520 C C . ASP B 1 75 ? -0.834 24.635 139.107 1.00 25.70 75 ASP B C 1
ATOM 2521 O O . ASP B 1 75 ? -1.534 23.627 138.984 1.00 26.55 75 ASP B O 1
ATOM 2530 N N . HIS B 1 76 ? -0.453 25.120 140.281 1.00 20.26 76 HIS B N 1
ATOM 2531 C CA . HIS B 1 76 ? -0.803 24.508 141.561 1.00 20.92 76 HIS B CA 1
ATOM 2532 C C . HIS B 1 76 ? -2.287 24.630 141.899 1.00 20.55 76 HIS B C 1
ATOM 2533 O O . HIS B 1 76 ? -2.776 23.995 142.838 1.00 25.35 76 HIS B O 1
ATOM 2547 N N . LYS B 1 77 ? -2.995 25.456 141.135 1.00 20.27 77 LYS B N 1
ATOM 2548 C CA . LYS B 1 77 ? -4.428 25.663 141.325 1.00 22.98 77 LYS B CA 1
ATOM 2549 C C . LYS B 1 77 ? -5.245 24.787 140.366 1.00 22.34 77 LYS B C 1
ATOM 2550 O O . LYS B 1 77 ? -6.476 24.810 140.386 1.00 22.35 77 LYS B O 1
ATOM 2569 N N . GLY B 1 78 ? -4.547 24.021 139.534 1.00 20.15 78 GLY B N 1
ATOM 2570 C CA . GLY B 1 78 ? -5.185 23.129 138.578 1.00 20.82 78 GLY B CA 1
ATOM 2571 C C . GLY B 1 78 ? -5.691 23.864 137.351 1.00 21.87 78 GLY B C 1
ATOM 2572 O O . GLY B 1 78 ? -6.455 23.314 136.563 1.00 23.80 78 GLY B O 1
ATOM 2576 N N . VAL B 1 79 ? -5.276 25.120 137.195 1.00 21.16 79 VAL B N 1
ATOM 2577 C CA . VAL B 1 79 ? -5.705 25.929 136.066 1.00 20.12 79 VAL B CA 1
ATOM 2578 C C . VAL B 1 79 ? -4.938 25.505 134.818 1.00 21.79 79 VAL B C 1
ATOM 2579 O O . VAL B 1 79 ? -3.701 25.480 134.800 1.00 20.05 79 VAL B O 1
ATOM 2592 N N . ARG B 1 80 ? -5.699 25.143 133.787 1.00 22.89 80 ARG B N 1
ATOM 2593 C CA . ARG B 1 80 ? -5.159 24.613 132.541 1.00 18.37 80 ARG B CA 1
ATOM 2594 C C . ARG B 1 80 ? -5.317 25.621 131.409 1.00 21.64 80 ARG B C 1
ATOM 2595 O O . ARG B 1 80 ? -6.403 26.177 131.205 1.00 25.74 80 ARG B O 1
ATOM 2616 N N . VAL B 1 81 ? -4.230 25.869 130.685 1.00 23.43 81 VAL B N 1
ATOM 2617 C CA . VAL B 1 81 ? -4.242 26.791 129.547 1.00 24.30 81 VAL B CA 1
ATOM 2618 C C . VAL B 1 81 ? -3.727 26.046 128.317 1.00 24.65 81 VAL B C 1
ATOM 2619 O O . VAL B 1 81 ? -2.742 25.322 128.416 1.00 21.47 81 VAL B O 1
ATOM 2632 N N . PRO B 1 82 ? -4.391 26.201 127.161 1.00 27.26 82 PRO B N 1
ATOM 2633 C CA . PRO B 1 82 ? -5.620 26.964 126.911 1.00 29.87 82 PRO B CA 1
ATOM 2634 C C . PRO B 1 82 ? -6.840 26.334 127.578 1.00 28.04 82 PRO B C 1
ATOM 2635 O O . PRO B 1 82 ? -6.896 25.116 127.728 1.00 27.94 82 PRO B O 1
ATOM 2646 N N . ALA B 1 83 ? -7.810 27.163 127.959 1.00 34.95 83 ALA B N 1
ATOM 2647 C CA . ALA B 1 83 ? -8.951 26.704 128.749 1.00 40.75 83 ALA B CA 1
ATOM 2648 C C . ALA B 1 83 ? -9.984 25.909 127.948 1.00 42.89 83 ALA B C 1
ATOM 2649 O O . ALA B 1 83 ? -10.691 25.077 128.520 1.00 45.91 83 ALA B O 1
ATOM 2656 N N . THR B 1 84 ? -10.081 26.159 126.643 1.00 38.62 84 THR B N 1
ATOM 2657 C CA . THR B 1 84 ? -11.077 25.472 125.816 1.00 58.83 84 THR B CA 1
ATOM 2658 C C . THR B 1 84 ? -10.506 24.599 124.704 1.00 44.57 84 THR B C 1
ATOM 2659 O O . THR B 1 84 ? -9.569 24.986 124.004 1.00 43.33 84 THR B O 1
ATOM 2670 N N . ASN B 1 85 ? -11.104 23.419 124.550 1.00 49.92 85 ASN B N 1
ATOM 2671 C CA . ASN B 1 85 ? -10.895 22.559 123.387 1.00 55.71 85 ASN B CA 1
ATOM 2672 C C . ASN B 1 85 ? -9.466 22.040 123.213 1.00 39.11 85 ASN B C 1
ATOM 2673 O O . ASN B 1 85 ? -9.093 21.615 122.118 1.00 40.15 85 ASN B O 1
ATOM 2684 N N . CYS B 1 86 ? -8.674 22.056 124.282 1.00 36.30 86 CYS B N 1
ATOM 2685 C CA . CYS B 1 86 ? -7.271 21.650 124.189 1.00 30.29 86 CYS B CA 1
ATOM 2686 C C . CYS B 1 86 ? -6.862 20.570 125.187 1.00 24.90 86 CYS B C 1
ATOM 2687 O O . CYS B 1 86 ? -6.004 19.750 124.876 1.00 28.63 86 CYS B O 1
ATOM 2694 N N . TRP B 1 87 ? -7.454 20.577 126.379 1.00 29.55 87 TRP B N 1
ATOM 2695 C CA . TRP B 1 87 ? -7.050 19.650 127.437 1.00 23.09 87 TRP B CA 1
ATOM 2696 C C . TRP B 1 87 ? -8.001 18.469 127.568 1.00 29.37 87 TRP B C 1
ATOM 2697 O O . TRP B 1 87 ? -9.223 18.640 127.598 1.00 32.45 87 TRP B O 1
ATOM 2718 N N . SER B 1 88 ? -7.420 17.274 127.647 1.00 27.37 88 SER B N 1
ATOM 2719 C CA . SER B 1 88 ? -8.166 16.041 127.881 1.00 26.58 88 SER B CA 1
ATOM 2720 C C . SER B 1 88 ? -7.589 15.250 129.055 1.00 31.92 88 SER B C 1
ATOM 2721 O O . SER B 1 88 ? -7.959 14.093 129.272 1.00 42.17 88 SER B O 1
ATOM 2729 N N . HIS B 1 89 ? -6.660 15.864 129.782 1.00 24.12 89 HIS B N 1
ATOM 2730 C CA . HIS B 1 89 ? -6.164 15.330 131.045 1.00 24.67 89 HIS B CA 1
ATOM 2731 C C . HIS B 1 89 ? -6.381 16.355 132.144 1.00 30.63 89 HIS B C 1
ATOM 2732 O O . HIS B 1 89 ? -6.219 16.052 133.325 1.00 25.64 89 HIS B O 1
#

InterPro domains:
  IPR012902 Prokaryotic N-terminal methylation site [PF07963] (5-28)
  IPR012902 Prokaryotic N-terminal methylation site [PS00409] (6-26)
  IPR012902 Prokaryotic N-terminal methylation site [TIGR02532] (5-28)
  IPR031982 Type IV pilus non-core minor pilin PilE-like [PF16732] (29-107)
  IPR045584 Pilin-like [SSF54523] (8-117)

Organism: Shewanella oneidensis (strain ATCC 700550 / JCM 31522 / CIP 106686 / LMG 19005 / NCIMB 14063 / MR-1) (NCBI:txid211586)

Sequence (178 aa):
GKQGRRFDAQQYLVTSAQALERHYSRNGLYPASQSSLANSPYYSFSYTPTADKFGFSLKAVPTNRQSDPCGTLSLDHKGVRVPATNCWSHGKQGRRFDAQQYLVTSAQALERHYSRNGLYPASQSSLANSPYYSFSYTPTADKFGFSLKAVPTNRQSDPCGTLSLDHKGVRVPATNCWSH

Secondary structure (DSSP, 8-state):
-HHHHHHHHHHHHHHHHHHHHHHHHHHSS--S-------SSEEEEEEE-TTSS-EEEEEEEPTT---TT-SEEEETT--EESSSSS---/-HHHHHHHHHHHHHHHHHHHHHHHHHHSS--S-------SSEEEEEEE-TTSS-EEEEEEE-TT---TT-SEEEETT--EES-SSS---

Solvent-accessible surface area: 9409 Å² total; per-residue (Å²): 85,99,104,36,69,15,48,88,4,0,76,70,1,26,76,7,6,25,37,3,11,45,52,57,27,145,91,37,70,13,21,80,88,43,116,36,68,96,48,84,69,3,47,27,49,27,80,30,56,104,89,56,112,3,6,26,0,77,0,65,30,31,138,156,4,80,13,122,11,25,55,0,16,4,31,69,147,21,76,21,70,38,91,93,148,12,30,47,42,81,98,110,35,50,23,49,68,2,0,79,6,1,23,48,6,13,107,15,5,68,130,44,72,96,154,92,38,76,11,22,72,73,32,49,17,23,70,25,34,16,2,49,20,50,20,79,31,52,112,91,77,117,2,2,36,0,82,0,66,32,44,160,149,2,81,14,130,15,21,52,0,16,6,33,60,152,35,77,78,72,36,99,110,145,12,42,81,88

B-factor: mean 38.46, std 23.14, range [16.22, 199.03]

Radius of gyration: 17.03 Å; Cα contacts (8 Å, |Δi|>4): 316; chains: 2; bounding box: 41×47×42 Å

Foldseek 3Di:
DLLVVLQVVVVQLVVQLVVQVVVCVVPVFGDPADDDDDDLFWDWGWAADPVRRKIKIKTATDPVRPDPQGMWIAMNVRQIPPNDDRYDD/DLQVVLQVVVVQQVVVLVVQVVVCVVPVFGDCADADDDDQFWDWGKHAPPVRNKIKIKTATDPVRPDPQGIWIAMNVRDIPPPPDRYDD

Nearest PDB structures (foldseek):
  4d40-assembly2_B  TM=9.998E-01  e=1.759E-16  Shewanella oneidensis MR-1
  6wi2-assembly1_D  TM=4.813E-01  e=2.208E+00  Homo sapiens
  5wlw-assembly1_H  TM=5.193E-01  e=3.898E+00  Homo sapiens
  6mw4-assembly1_A  TM=4.196E-01  e=2.352E+00  Clostridioides difficile R20291
  1r9p-assembly1_A  TM=5.580E-01  e=6.064E+00  Haemophilus influenzae